Protein AF-A0A8T5SRC5-F1 (afdb_monomer_lite)

Secondary structure (DSSP, 8-state):
---GGGTT-----HHHHTTS-TT--HHHHHHHHHHHHHHHHHHHHHTT---TT--HHHHTTSGGGGGHHHHHHHHHHHHHT-EEEEEEEEEEEE-TTS-EEEEEEEESSS--EE-HHHHTSHHHHHHHHHHT--SEE-HHHHHHHHHHHHHTT---EEEEESS-------SS-HHHHHHHHHHHT--

Sequence (187 aa):
MGVGELFGCDLDIFPILERIPPDSDFVDVQNFLQHAVVETLLEKLDEGWTTILLDVDKMDGTPAAVLVPNIHELRAKEMHNISIPVLGTELIVYDIHMNEKGAEIIPGHGESVLLRELWLTALGHEILSKFNFGLRTTLKGFGRIQSEFNKSSIKYQLKRVKEEFGLIQSNVSEAMVSLILSQIELE

Structure (mmCIF, N/CA/C/O backbone):
data_AF-A0A8T5SRC5-F1
#
_entry.id   AF-A0A8T5SRC5-F1
#
loop_
_atom_site.group_PDB
_atom_site.id
_atom_site.type_symbol
_atom_site.label_atom_id
_atom_site.label_alt_id
_atom_site.label_comp_id
_atom_site.label_asym_id
_atom_site.label_entity_id
_atom_site.label_seq_id
_atom_site.pdbx_PDB_ins_code
_atom_site.Cartn_x
_atom_site.Cartn_y
_atom_site.Cartn_z
_atom_site.occupancy
_atom_site.B_iso_or_equiv
_atom_site.auth_seq_id
_atom_site.auth_comp_id
_atom_site.auth_asym_id
_atom_site.auth_atom_id
_atom_site.pdbx_PDB_model_num
ATOM 1 N N . MET A 1 1 ? 5.486 9.796 -21.233 1.00 49.50 1 MET A N 1
ATOM 2 C CA . MET A 1 1 ? 6.559 8.782 -21.225 1.00 49.50 1 MET A CA 1
ATOM 3 C C . MET A 1 1 ? 5.882 7.423 -21.199 1.00 49.50 1 MET A C 1
ATOM 5 O O . MET A 1 1 ? 4.950 7.272 -20.421 1.00 49.50 1 MET A O 1
ATOM 9 N N . GLY A 1 2 ? 6.241 6.499 -22.091 1.00 53.81 2 GLY A N 1
ATOM 10 C CA . GLY A 1 2 ? 5.590 5.186 -22.239 1.00 53.81 2 GLY A CA 1
ATOM 11 C C . GLY A 1 2 ? 6.010 4.171 -21.174 1.00 53.81 2 GLY A C 1
ATOM 12 O O . GLY A 1 2 ? 6.410 3.074 -21.529 1.00 53.81 2 GLY A O 1
ATOM 13 N N . VAL A 1 3 ? 5.979 4.587 -19.905 1.00 64.31 3 VAL A N 1
ATOM 14 C CA . VAL A 1 3 ? 6.350 3.788 -18.723 1.00 64.31 3 VAL A CA 1
ATOM 15 C C . VAL A 1 3 ? 5.298 3.998 -17.620 1.00 64.31 3 VAL A C 1
ATOM 17 O O . VAL A 1 3 ? 5.602 4.215 -16.449 1.00 64.31 3 VAL A O 1
ATOM 20 N N . GLY A 1 4 ? 4.026 4.081 -18.022 1.00 65.44 4 GLY A N 1
ATOM 21 C CA . GLY A 1 4 ? 2.913 4.376 -17.111 1.00 65.44 4 GLY A CA 1
ATOM 22 C C . GLY A 1 4 ? 2.659 3.259 -16.097 1.00 65.44 4 GLY A C 1
ATOM 23 O O . GLY A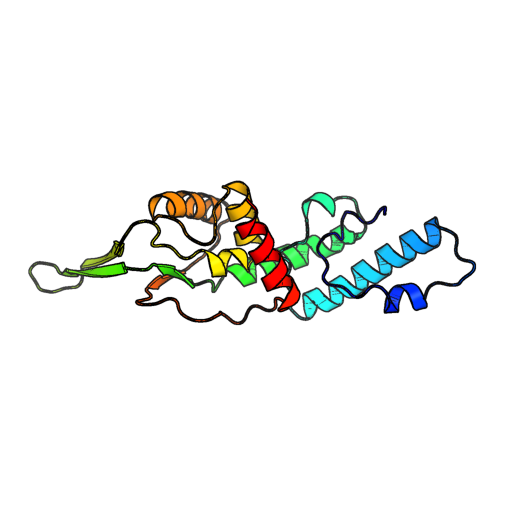 1 4 ? 2.081 3.505 -15.043 1.00 65.44 4 GLY A O 1
ATOM 24 N N . GLU A 1 5 ? 3.125 2.055 -16.408 1.00 67.06 5 GLU A N 1
ATOM 25 C CA . GLU A 1 5 ? 3.096 0.855 -15.581 1.00 67.06 5 GLU A CA 1
ATOM 26 C C . GLU A 1 5 ? 4.040 0.919 -14.369 1.00 67.06 5 GLU A C 1
ATOM 28 O O . GLU A 1 5 ? 3.827 0.200 -13.400 1.00 67.06 5 GLU A O 1
ATOM 33 N N . LEU A 1 6 ? 5.038 1.814 -14.382 1.00 69.62 6 LEU A N 1
ATOM 34 C CA . LEU A 1 6 ? 5.974 2.043 -13.264 1.00 69.62 6 LEU A CA 1
ATOM 35 C C . LEU A 1 6 ? 5.659 3.347 -12.512 1.00 69.62 6 LEU A C 1
ATOM 37 O O . LEU A 1 6 ? 6.504 3.918 -11.820 1.00 69.62 6 LEU A O 1
ATOM 41 N N . PHE A 1 7 ? 4.436 3.860 -12.673 1.00 71.44 7 PHE A N 1
ATOM 42 C CA . PHE A 1 7 ? 3.960 4.989 -11.888 1.00 71.44 7 PHE A CA 1
ATOM 43 C C . PHE A 1 7 ? 3.960 4.629 -10.395 1.00 71.44 7 PHE A C 1
ATOM 45 O O . PHE A 1 7 ? 3.540 3.538 -10.020 1.00 71.44 7 PHE A O 1
ATOM 52 N N . GLY A 1 8 ? 4.426 5.553 -9.549 1.00 69.75 8 GLY A N 1
ATOM 53 C CA . GLY A 1 8 ? 4.466 5.350 -8.099 1.00 69.75 8 GLY A CA 1
ATOM 54 C C . GLY A 1 8 ? 5.755 4.727 -7.555 1.00 69.75 8 GLY A C 1
ATOM 55 O O . GLY A 1 8 ? 5.866 4.541 -6.345 1.00 69.75 8 GLY A O 1
ATOM 56 N N . CYS A 1 9 ? 6.740 4.432 -8.406 1.00 74.19 9 CYS A N 1
ATOM 57 C CA . CYS A 1 9 ? 8.063 4.005 -7.959 1.00 74.19 9 CYS A CA 1
ATOM 58 C C . CYS A 1 9 ? 8.866 5.184 -7.382 1.00 74.19 9 CYS A C 1
ATOM 60 O O . CYS A 1 9 ? 9.172 6.132 -8.104 1.00 74.19 9 CYS A O 1
ATOM 62 N N . ASP A 1 10 ? 9.271 5.094 -6.111 1.00 73.12 10 ASP A N 1
ATOM 63 C CA . ASP A 1 10 ? 10.228 6.020 -5.473 1.00 73.12 10 ASP A CA 1
ATOM 64 C C . ASP A 1 10 ? 11.672 5.646 -5.847 1.00 73.12 10 ASP A C 1
ATOM 66 O O . ASP A 1 10 ? 12.503 5.308 -5.004 1.00 73.12 10 ASP A O 1
ATOM 70 N N . LEU A 1 11 ? 11.940 5.590 -7.153 1.00 78.12 11 LEU A N 1
ATOM 71 C CA . LEU A 1 11 ? 13.241 5.221 -7.691 1.00 78.12 11 LEU A CA 1
ATOM 72 C C . LEU A 1 11 ? 13.951 6.454 -8.243 1.00 78.12 11 LEU A C 1
ATOM 74 O O . LEU A 1 11 ? 13.408 7.160 -9.095 1.00 78.12 11 LEU A O 1
ATOM 78 N N . ASP A 1 12 ? 15.198 6.668 -7.827 1.00 80.25 12 ASP A N 1
ATOM 79 C CA . ASP A 1 12 ? 16.068 7.603 -8.529 1.00 80.25 12 ASP A CA 1
ATOM 80 C C . ASP A 1 12 ? 16.481 6.996 -9.877 1.00 80.25 12 ASP A C 1
ATOM 82 O O . ASP A 1 12 ? 17.236 6.024 -9.943 1.00 80.25 12 ASP A O 1
ATOM 86 N N . ILE A 1 13 ? 15.949 7.556 -10.964 1.00 82.25 13 ILE A N 1
ATOM 87 C CA . ILE A 1 13 ? 16.229 7.105 -12.331 1.00 82.25 13 ILE A CA 1
ATOM 88 C C . ILE A 1 13 ? 17.527 7.692 -12.892 1.00 82.25 13 ILE A C 1
ATOM 90 O O . ILE A 1 13 ? 18.005 7.208 -13.918 1.00 82.25 13 ILE A O 1
ATOM 94 N N . PHE A 1 14 ? 18.119 8.716 -12.262 1.00 83.62 14 PHE A N 1
ATOM 95 C CA . PHE A 1 14 ? 19.335 9.352 -12.781 1.00 83.62 14 PHE A CA 1
ATOM 96 C C . PHE A 1 14 ? 20.501 8.364 -12.955 1.00 83.62 14 PHE A C 1
ATOM 98 O O . PHE A 1 14 ? 21.068 8.332 -14.049 1.00 83.62 14 PHE A O 1
ATOM 105 N N . PRO A 1 15 ? 20.806 7.477 -11.986 1.00 85.88 15 PRO A N 1
ATOM 106 C CA . PRO A 1 15 ? 21.852 6.466 -12.150 1.00 85.88 15 PRO A CA 1
ATOM 107 C C . PRO A 1 15 ? 21.601 5.488 -13.305 1.00 85.88 15 PRO A C 1
ATOM 109 O O . PRO A 1 15 ? 22.545 4.903 -13.835 1.00 85.88 15 PRO A O 1
ATOM 112 N N . ILE A 1 16 ? 20.335 5.279 -13.685 1.00 85.06 16 ILE A N 1
ATOM 113 C CA . ILE A 1 16 ? 19.958 4.440 -14.827 1.00 85.06 16 ILE A CA 1
ATOM 114 C C . ILE A 1 16 ? 20.181 5.214 -16.127 1.00 85.06 16 ILE A C 1
ATOM 116 O O . ILE A 1 16 ? 20.770 4.679 -17.064 1.00 85.06 16 ILE A O 1
ATOM 120 N N . LEU A 1 17 ? 19.768 6.484 -16.170 1.00 83.69 17 LEU A N 1
ATOM 121 C CA . LEU A 1 17 ? 19.938 7.358 -17.332 1.00 83.69 17 LEU A CA 1
ATOM 122 C C . LEU A 1 17 ? 21.415 7.574 -17.693 1.00 83.69 17 LEU A C 1
ATOM 124 O O . LEU A 1 17 ? 21.749 7.607 -18.873 1.00 83.69 17 LEU A O 1
ATOM 128 N N . GLU A 1 18 ? 22.308 7.661 -16.705 1.00 87.81 18 GLU A N 1
ATOM 129 C CA . GLU A 1 18 ? 23.756 7.817 -16.931 1.00 87.81 18 GLU A CA 1
ATOM 130 C C . GLU A 1 18 ? 24.410 6.619 -17.639 1.00 87.81 18 GLU A C 1
ATOM 132 O O . GLU A 1 18 ? 25.495 6.750 -18.205 1.00 87.81 18 GLU A O 1
ATOM 137 N N . ARG A 1 19 ? 23.763 5.448 -17.628 1.00 86.19 19 ARG A N 1
ATOM 138 C CA . ARG A 1 19 ? 24.268 4.224 -18.273 1.00 86.19 19 ARG A CA 1
ATOM 139 C C . ARG A 1 19 ? 23.857 4.109 -19.740 1.00 86.19 19 ARG A C 1
ATOM 141 O O . ARG A 1 19 ? 24.313 3.190 -20.419 1.00 86.19 19 ARG A O 1
ATOM 148 N N . ILE A 1 20 ? 23.002 5.010 -20.222 1.00 87.44 20 ILE A N 1
ATOM 149 C CA . ILE A 1 20 ? 22.466 4.975 -21.581 1.00 87.44 20 ILE A CA 1
ATOM 150 C C . ILE A 1 20 ? 23.503 5.550 -22.558 1.00 87.44 20 ILE A C 1
ATOM 152 O O . ILE A 1 20 ? 23.953 6.684 -22.367 1.00 87.44 20 ILE A O 1
ATOM 156 N N . PRO A 1 21 ? 23.884 4.813 -23.620 1.00 87.38 21 PRO A N 1
ATOM 157 C CA . PRO A 1 21 ? 24.775 5.335 -24.651 1.00 87.38 21 PRO A CA 1
ATOM 158 C C . PRO A 1 21 ? 24.202 6.608 -25.299 1.00 87.38 21 PRO A C 1
ATOM 160 O O . PRO A 1 21 ? 23.013 6.634 -25.631 1.00 87.38 21 PRO A O 1
ATOM 163 N N . PRO A 1 22 ? 25.011 7.662 -25.514 1.00 84.25 22 PRO A N 1
ATOM 164 C CA . PRO A 1 22 ? 24.536 8.957 -26.014 1.00 84.25 22 PRO A CA 1
ATOM 165 C C . PRO A 1 22 ? 24.011 8.911 -27.460 1.00 84.25 22 PRO A C 1
ATOM 167 O O . PRO A 1 22 ? 23.377 9.860 -27.914 1.00 84.25 22 PRO A O 1
ATOM 170 N N . ASP A 1 23 ? 24.295 7.831 -28.183 1.00 90.06 23 ASP A N 1
ATOM 171 C CA . ASP A 1 23 ? 23.871 7.534 -29.548 1.00 90.06 23 ASP A CA 1
ATOM 172 C C . ASP A 1 23 ? 22.630 6.625 -29.630 1.00 90.06 23 ASP A C 1
ATOM 174 O O . ASP A 1 23 ? 22.199 6.291 -30.733 1.00 90.06 23 ASP A O 1
ATOM 178 N N . SER A 1 24 ? 22.037 6.258 -28.487 1.00 89.19 24 SER A N 1
ATOM 179 C CA . SER A 1 24 ? 20.827 5.427 -28.432 1.00 89.19 24 SER A CA 1
ATOM 180 C C . SER A 1 24 ? 19.622 6.147 -29.033 1.00 89.19 24 SER A C 1
ATOM 182 O O . SER A 1 24 ? 19.408 7.340 -28.790 1.00 89.19 24 SER A O 1
ATOM 184 N N . ASP A 1 25 ? 18.791 5.418 -29.777 1.00 90.88 25 ASP A N 1
ATOM 185 C CA . ASP A 1 25 ? 17.517 5.954 -30.241 1.00 90.88 25 ASP A CA 1
ATOM 186 C C . ASP A 1 25 ? 16.454 5.940 -29.123 1.00 90.88 25 ASP A C 1
ATOM 188 O O . ASP A 1 25 ? 16.638 5.373 -28.046 1.00 90.88 25 ASP A O 1
ATOM 192 N N . PHE A 1 26 ? 15.317 6.601 -29.353 1.00 86.06 26 PHE A N 1
ATOM 193 C CA . PHE A 1 26 ? 14.261 6.697 -28.341 1.00 86.06 26 PHE A CA 1
ATOM 194 C C . PHE A 1 26 ? 13.710 5.328 -27.904 1.00 86.06 26 PHE A C 1
ATOM 196 O O . PHE A 1 26 ? 13.341 5.162 -26.741 1.00 86.06 26 PHE A O 1
ATOM 203 N N . VAL A 1 27 ? 13.637 4.363 -28.823 1.00 85.88 27 VAL A N 1
ATOM 204 C CA . VAL A 1 27 ? 13.087 3.029 -28.556 1.00 85.88 27 VAL A CA 1
ATOM 205 C C . VAL A 1 27 ? 14.069 2.228 -27.707 1.00 85.88 27 VAL A C 1
ATOM 207 O O . VAL A 1 27 ? 13.659 1.600 -26.733 1.00 85.88 27 VAL A O 1
ATOM 210 N N . ASP A 1 28 ? 15.361 2.320 -28.009 1.00 85.12 28 ASP A N 1
ATOM 211 C CA . ASP A 1 28 ? 16.440 1.718 -27.233 1.00 85.12 28 ASP A CA 1
ATOM 212 C C . ASP A 1 28 ? 16.483 2.285 -25.812 1.00 85.12 28 ASP A C 1
ATOM 214 O O . ASP A 1 28 ? 16.529 1.526 -24.843 1.00 85.12 28 ASP A O 1
ATOM 218 N N . VAL A 1 29 ? 16.375 3.612 -25.670 1.00 85.88 29 VAL A N 1
ATOM 219 C CA . VAL A 1 29 ? 16.289 4.284 -24.365 1.00 85.88 29 VAL A CA 1
ATOM 220 C C . VAL A 1 29 ? 15.068 3.813 -23.577 1.00 85.88 29 VAL A C 1
ATOM 222 O O . VAL A 1 29 ? 15.182 3.522 -22.386 1.00 85.88 29 VAL A O 1
ATOM 225 N N . GLN A 1 30 ? 13.901 3.722 -24.219 1.00 84.06 30 GLN A N 1
ATOM 226 C CA . GLN A 1 30 ? 12.672 3.287 -23.556 1.00 84.06 30 GLN A CA 1
ATOM 227 C C . GLN A 1 30 ? 12.763 1.828 -2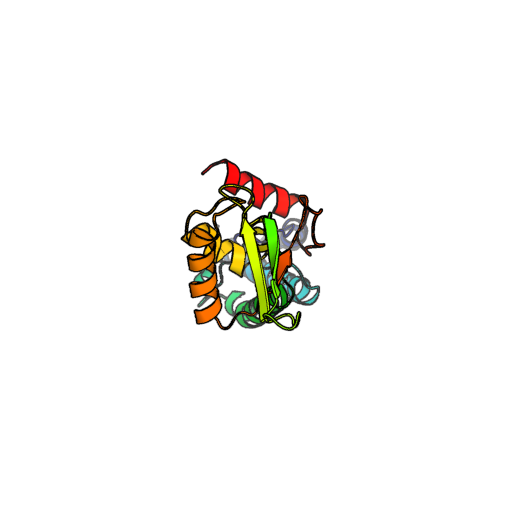3.092 1.00 84.06 30 GLN A C 1
ATOM 229 O O . GLN A 1 30 ? 12.427 1.540 -21.944 1.00 84.06 30 GLN A O 1
ATOM 234 N N . ASN A 1 31 ? 13.250 0.929 -23.950 1.00 84.19 31 ASN A N 1
ATOM 235 C CA . ASN A 1 31 ? 13.434 -0.482 -23.612 1.00 84.19 31 ASN A CA 1
ATOM 236 C C . ASN A 1 31 ? 14.463 -0.647 -22.488 1.00 84.19 31 ASN A C 1
ATOM 238 O O . ASN A 1 31 ? 14.217 -1.378 -21.529 1.00 84.19 31 ASN A O 1
ATOM 242 N N . PHE A 1 32 ? 15.593 0.062 -22.569 1.00 86.75 32 PHE A N 1
ATOM 243 C CA . PHE A 1 32 ? 16.619 0.037 -21.529 1.00 86.75 32 PHE A CA 1
ATOM 244 C C . PHE A 1 32 ? 16.064 0.515 -20.187 1.00 86.75 32 PHE A C 1
ATOM 246 O O . PHE A 1 32 ? 16.259 -0.153 -19.175 1.00 86.75 32 PHE A O 1
ATOM 253 N N . LEU A 1 33 ? 15.327 1.632 -20.177 1.00 85.81 33 LEU A N 1
ATOM 254 C CA . LEU A 1 33 ? 14.687 2.148 -18.969 1.00 85.81 33 LEU A CA 1
ATOM 255 C C . LEU A 1 33 ? 13.680 1.156 -18.392 1.00 85.81 33 LEU A C 1
ATOM 257 O O . LEU A 1 33 ? 13.718 0.898 -17.195 1.00 85.81 33 LEU A O 1
ATOM 261 N N . GLN A 1 34 ? 12.810 0.571 -19.218 1.00 85.12 34 GLN A N 1
ATOM 262 C CA . GLN A 1 34 ? 11.846 -0.425 -18.748 1.00 85.12 34 GLN A CA 1
ATOM 263 C C . GLN A 1 34 ? 12.548 -1.627 -18.113 1.00 85.12 34 GLN A C 1
ATOM 265 O O . GLN A 1 34 ? 12.205 -2.008 -16.997 1.00 85.12 34 GLN A O 1
ATOM 270 N N . HIS A 1 35 ? 13.559 -2.192 -18.774 1.00 87.00 35 HIS A N 1
ATOM 271 C CA . HIS A 1 35 ? 14.297 -3.332 -18.236 1.00 87.00 35 HIS A CA 1
ATOM 272 C C . HIS A 1 35 ? 15.052 -2.985 -16.952 1.00 87.00 35 HIS A C 1
ATOM 274 O O . HIS A 1 35 ? 14.902 -3.691 -15.958 1.00 87.00 35 HIS A O 1
ATOM 280 N N . ALA A 1 36 ? 15.801 -1.882 -16.945 1.00 87.00 36 ALA A N 1
ATOM 281 C CA . ALA A 1 36 ? 16.595 -1.476 -15.793 1.00 87.00 36 ALA A CA 1
ATOM 282 C C . ALA A 1 36 ? 15.722 -1.122 -14.583 1.00 87.00 36 ALA A C 1
ATOM 284 O O . ALA A 1 36 ? 16.065 -1.471 -13.454 1.00 87.00 36 ALA A O 1
ATOM 285 N N . VAL A 1 37 ? 14.579 -0.460 -14.791 1.00 87.06 37 VAL A N 1
ATOM 286 C CA . VAL A 1 37 ? 13.661 -0.140 -13.691 1.00 87.06 37 VAL A CA 1
ATOM 287 C C . VAL A 1 37 ? 12.981 -1.407 -13.173 1.00 87.06 37 VAL A C 1
ATOM 289 O O . VAL A 1 37 ? 12.911 -1.574 -11.961 1.00 87.06 37 VAL A O 1
ATOM 292 N N . VAL A 1 38 ? 12.535 -2.325 -14.038 1.00 88.44 38 VAL A N 1
ATOM 293 C CA . VAL A 1 38 ? 11.950 -3.607 -13.594 1.00 88.44 38 VAL A CA 1
ATOM 294 C C . VAL A 1 38 ? 12.966 -4.435 -12.805 1.00 88.44 38 VAL A C 1
ATOM 296 O O . VAL A 1 38 ? 12.623 -4.966 -11.752 1.00 88.44 38 VAL A O 1
ATOM 299 N N . GLU A 1 39 ? 14.213 -4.511 -13.268 1.00 87.81 39 GLU A N 1
ATOM 300 C CA . GLU A 1 39 ? 15.296 -5.209 -12.566 1.00 87.81 39 GLU A CA 1
ATOM 301 C C . GLU A 1 39 ? 15.576 -4.573 -11.200 1.00 87.81 39 GLU A C 1
ATOM 303 O O . GLU A 1 39 ? 15.578 -5.261 -10.183 1.00 87.81 39 GLU A O 1
ATOM 308 N N . THR A 1 40 ? 15.698 -3.244 -11.151 1.00 87.12 40 THR A N 1
ATOM 309 C CA . THR A 1 40 ? 15.930 -2.540 -9.884 1.00 87.12 40 THR A CA 1
ATOM 310 C C . THR A 1 40 ? 14.745 -2.715 -8.928 1.00 87.12 40 THR A C 1
ATOM 312 O O . THR A 1 40 ? 14.934 -2.892 -7.727 1.00 87.12 40 THR A O 1
ATOM 315 N N . LEU A 1 41 ? 13.509 -2.703 -9.436 1.00 85.94 41 LEU A N 1
ATOM 316 C CA . LEU A 1 41 ? 12.320 -2.945 -8.622 1.00 85.94 41 LEU A CA 1
ATOM 317 C C . LEU A 1 41 ? 12.276 -4.367 -8.074 1.00 85.94 41 LEU A C 1
ATOM 319 O O . LEU A 1 41 ? 11.903 -4.521 -6.919 1.00 85.94 41 LEU A O 1
ATOM 323 N N . LEU A 1 42 ? 12.672 -5.387 -8.842 1.00 87.56 42 LEU A N 1
ATOM 324 C CA . LEU A 1 42 ? 12.786 -6.753 -8.317 1.00 87.56 42 LEU A CA 1
ATOM 325 C C . LEU A 1 42 ? 13.708 -6.789 -7.096 1.00 87.56 42 LEU A C 1
ATOM 327 O O . LEU A 1 42 ? 13.293 -7.261 -6.039 1.00 87.56 42 LEU A O 1
ATOM 331 N N . GLU A 1 43 ? 14.907 -6.214 -7.215 1.00 86.62 43 GLU A N 1
ATOM 332 C CA . GLU A 1 43 ? 15.868 -6.146 -6.109 1.00 86.62 43 GLU A CA 1
ATOM 333 C C . GLU A 1 43 ? 15.291 -5.397 -4.899 1.00 86.62 43 GLU A C 1
ATOM 335 O O . GLU A 1 43 ? 15.402 -5.849 -3.760 1.00 86.62 43 GLU A O 1
ATOM 340 N N . LYS A 1 44 ? 14.618 -4.264 -5.131 1.00 84.19 44 LYS A N 1
ATOM 341 C CA . LYS A 1 44 ? 14.007 -3.472 -4.056 1.00 84.19 44 LYS A CA 1
ATOM 342 C C . LYS A 1 44 ? 12.836 -4.176 -3.377 1.00 84.19 44 LYS A C 1
ATOM 344 O O . LYS A 1 44 ? 12.692 -4.087 -2.157 1.00 84.19 44 LYS A O 1
ATOM 349 N N . LEU A 1 45 ? 12.008 -4.893 -4.128 1.00 86.06 45 LEU A N 1
ATOM 350 C CA . LEU A 1 45 ? 10.922 -5.692 -3.562 1.00 86.06 45 LEU A CA 1
ATOM 351 C C . LEU A 1 45 ? 11.473 -6.828 -2.690 1.00 86.06 45 LEU A C 1
ATOM 353 O O . LEU A 1 45 ? 10.931 -7.070 -1.611 1.00 86.06 45 LEU A O 1
ATOM 357 N N . ASP A 1 46 ? 12.585 -7.449 -3.088 1.00 84.19 46 ASP A N 1
ATOM 358 C CA . ASP A 1 46 ? 13.275 -8.457 -2.273 1.00 84.19 46 ASP A CA 1
ATOM 359 C C . ASP A 1 46 ? 13.867 -7.860 -0.979 1.00 84.19 46 ASP A C 1
ATOM 361 O O . ASP A 1 46 ? 13.876 -8.516 0.065 1.00 84.19 46 ASP A O 1
ATOM 365 N N . GLU A 1 47 ? 14.279 -6.587 -1.001 1.00 83.69 47 GLU A N 1
ATOM 366 C CA . GLU A 1 47 ? 14.660 -5.811 0.194 1.00 83.69 47 GLU A CA 1
ATOM 367 C C . GLU A 1 47 ? 13.456 -5.420 1.083 1.00 83.69 47 GLU A C 1
ATOM 369 O O . GLU A 1 47 ? 13.638 -4.847 2.160 1.00 83.69 47 GLU A O 1
ATOM 374 N N . GLY A 1 48 ? 12.223 -5.729 0.669 1.00 75.12 48 GLY A N 1
ATOM 375 C CA . GLY A 1 48 ? 11.001 -5.432 1.417 1.00 75.12 48 GLY A CA 1
ATOM 376 C C . GLY A 1 48 ? 10.474 -4.010 1.221 1.00 75.12 48 GLY A C 1
ATOM 377 O O . GLY A 1 48 ? 9.829 -3.473 2.129 1.00 75.12 48 GLY A O 1
ATOM 378 N N . TRP A 1 49 ? 10.753 -3.388 0.072 1.00 80.75 49 TRP A N 1
ATOM 379 C CA . TRP A 1 49 ? 10.190 -2.086 -0.282 1.00 80.75 49 TRP A CA 1
ATOM 380 C C . TRP A 1 49 ? 8.663 -2.101 -0.363 1.00 80.75 49 TRP A C 1
ATOM 382 O O . TRP A 1 49 ? 8.024 -3.122 -0.618 1.00 80.75 49 TRP A O 1
ATOM 392 N N . THR A 1 50 ? 8.084 -0.920 -0.154 1.00 80.75 50 THR A N 1
ATOM 393 C CA . THR A 1 50 ? 6.639 -0.713 -0.229 1.00 80.75 50 THR A CA 1
ATOM 394 C C . THR A 1 50 ? 6.093 -0.883 -1.645 1.00 80.75 50 THR A C 1
ATOM 396 O O . THR A 1 50 ? 6.733 -0.524 -2.633 1.00 80.75 50 THR A O 1
ATOM 399 N N . THR A 1 51 ? 4.863 -1.390 -1.734 1.00 85.19 51 THR A N 1
ATOM 400 C CA . THR A 1 51 ? 4.145 -1.603 -2.999 1.00 85.19 51 THR A CA 1
ATOM 401 C C . THR A 1 51 ? 2.924 -0.693 -3.166 1.00 85.19 51 THR A C 1
ATOM 403 O O . THR A 1 51 ? 2.109 -0.931 -4.060 1.00 85.19 51 THR A O 1
ATOM 406 N N . ILE A 1 52 ? 2.768 0.329 -2.310 1.00 83.06 52 ILE A N 1
ATOM 407 C CA . ILE A 1 52 ? 1.522 1.108 -2.161 1.00 83.06 52 ILE A CA 1
ATOM 408 C C . ILE A 1 52 ? 1.036 1.738 -3.464 1.00 83.06 52 ILE A C 1
ATOM 410 O O . ILE A 1 52 ? -0.139 1.615 -3.796 1.00 83.06 52 ILE A O 1
ATOM 414 N N . LEU A 1 53 ? 1.931 2.392 -4.202 1.00 82.44 53 LEU A N 1
ATOM 415 C CA . LEU A 1 53 ? 1.572 3.159 -5.398 1.00 82.44 53 LEU A CA 1
ATOM 416 C C . LEU A 1 53 ? 1.730 2.363 -6.701 1.00 82.44 53 LEU A C 1
ATOM 418 O O . LEU A 1 53 ? 1.478 2.906 -7.773 1.00 82.44 53 LEU A O 1
ATOM 422 N N . LEU A 1 54 ? 2.138 1.091 -6.615 1.00 85.50 54 LEU A N 1
ATOM 423 C CA . LEU A 1 54 ? 2.300 0.235 -7.787 1.00 85.50 54 LEU A CA 1
ATOM 424 C C . LEU A 1 54 ? 0.935 -0.227 -8.301 1.00 85.50 54 LEU A C 1
ATOM 426 O O . LEU A 1 54 ? 0.164 -0.870 -7.586 1.00 85.50 54 LEU A O 1
ATOM 430 N N . ASP A 1 55 ? 0.647 0.068 -9.560 1.00 83.25 55 ASP A N 1
ATOM 431 C CA . ASP A 1 55 ? -0.614 -0.299 -10.197 1.00 83.25 55 ASP A CA 1
ATOM 432 C C . ASP A 1 55 ? -0.469 -1.635 -10.937 1.00 83.25 55 ASP A C 1
ATOM 434 O O . ASP A 1 55 ? -0.003 -1.690 -12.075 1.00 83.25 55 ASP A O 1
ATOM 438 N N . VAL A 1 56 ? -0.850 -2.722 -10.260 1.00 85.31 56 VAL A N 1
ATOM 439 C CA . VAL A 1 56 ? -0.741 -4.097 -10.774 1.00 85.31 56 VAL A CA 1
ATOM 440 C C . VAL A 1 56 ? -1.557 -4.289 -12.056 1.00 85.31 56 VAL A C 1
ATOM 442 O O . VAL A 1 56 ? -1.107 -4.994 -12.957 1.00 85.31 56 VAL A O 1
ATOM 445 N N . ASP A 1 57 ? -2.706 -3.620 -12.181 1.00 83.56 57 ASP A N 1
ATOM 446 C CA . ASP A 1 57 ? -3.574 -3.751 -13.355 1.00 83.56 57 ASP A CA 1
ATOM 447 C C . ASP A 1 57 ? -2.916 -3.149 -14.602 1.00 83.56 57 ASP A C 1
ATOM 449 O O . ASP A 1 57 ? -3.064 -3.669 -15.708 1.00 83.56 57 ASP A O 1
ATOM 453 N N . LYS A 1 58 ? -2.133 -2.074 -14.436 1.00 84.75 58 LYS A N 1
ATOM 454 C CA . LYS A 1 58 ? -1.363 -1.469 -15.535 1.00 84.75 58 LYS A CA 1
ATOM 455 C C . LYS A 1 58 ? -0.108 -2.250 -15.906 1.00 84.75 58 LYS A C 1
ATOM 457 O O . LYS A 1 58 ? 0.439 -2.013 -16.980 1.00 84.75 58 LYS A O 1
ATOM 462 N N . MET A 1 59 ? 0.362 -3.143 -15.036 1.00 86.19 59 MET A N 1
ATOM 463 C CA . MET A 1 59 ? 1.520 -3.991 -15.317 1.00 86.19 59 MET A CA 1
ATOM 464 C C . MET A 1 59 ? 1.159 -5.193 -16.195 1.00 86.19 59 MET A C 1
ATOM 466 O O . MET A 1 59 ? 2.060 -5.772 -16.809 1.00 86.19 59 MET A O 1
ATOM 470 N N . ASP A 1 60 ? -0.122 -5.559 -16.293 1.00 84.62 60 ASP A N 1
ATOM 471 C CA . ASP A 1 60 ? -0.552 -6.687 -17.117 1.00 84.62 60 ASP A CA 1
ATOM 472 C C . ASP A 1 60 ? -0.208 -6.470 -18.601 1.00 84.62 60 ASP A C 1
ATOM 474 O O . ASP A 1 60 ? -0.365 -5.385 -19.162 1.00 84.62 60 ASP A O 1
ATOM 478 N N . GLY A 1 61 ? 0.327 -7.508 -19.242 1.00 81.12 61 GLY A N 1
ATOM 479 C CA . GLY A 1 61 ? 0.806 -7.437 -20.625 1.00 81.12 61 GLY A CA 1
ATOM 480 C C . GLY A 1 61 ? 2.080 -6.606 -20.855 1.00 81.12 61 GLY A C 1
ATOM 481 O O . GLY A 1 61 ? 2.489 -6.453 -22.007 1.00 81.12 61 GLY A O 1
ATOM 482 N N . THR A 1 62 ? 2.732 -6.096 -19.804 1.00 84.88 62 THR A N 1
ATOM 483 C CA . THR A 1 62 ? 4.007 -5.357 -19.896 1.00 84.88 62 THR A CA 1
ATOM 484 C C . THR A 1 62 ? 5.186 -6.192 -19.371 1.00 84.88 62 THR A C 1
ATOM 486 O O . THR A 1 62 ? 4.974 -7.197 -18.686 1.00 84.88 62 THR A O 1
ATOM 489 N N . PRO A 1 63 ? 6.449 -5.781 -19.610 1.00 84.38 63 PRO A N 1
ATOM 490 C CA . PRO A 1 63 ? 7.609 -6.408 -18.972 1.00 84.38 63 PRO A CA 1
ATOM 491 C C . PRO A 1 63 ? 7.549 -6.405 -17.435 1.00 84.3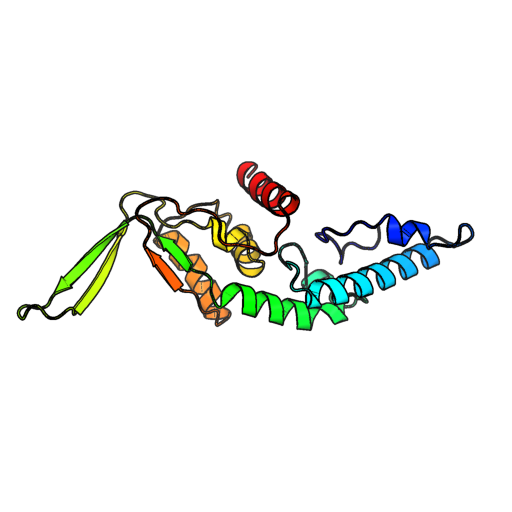8 63 PRO A C 1
ATOM 493 O O . PRO A 1 63 ? 8.131 -7.286 -16.809 1.00 84.38 63 PRO A O 1
ATOM 496 N N . ALA A 1 64 ? 6.817 -5.465 -16.824 1.00 86.12 64 ALA A N 1
ATOM 497 C CA . ALA A 1 64 ? 6.638 -5.377 -15.375 1.00 86.12 64 ALA A CA 1
ATOM 498 C C . ALA A 1 64 ? 5.698 -6.456 -14.803 1.00 86.12 64 ALA A C 1
ATOM 500 O O . ALA A 1 64 ? 5.670 -6.646 -13.589 1.00 86.12 64 ALA A O 1
ATOM 501 N N . ALA A 1 65 ? 4.982 -7.218 -15.642 1.00 87.75 65 ALA A N 1
ATOM 502 C CA . ALA A 1 65 ? 4.106 -8.309 -15.200 1.00 87.75 65 ALA A CA 1
ATOM 503 C C . ALA A 1 65 ? 4.840 -9.362 -14.343 1.00 87.75 65 ALA A C 1
ATOM 505 O O . ALA A 1 65 ? 4.233 -10.023 -13.501 1.00 87.75 65 ALA A O 1
ATOM 506 N N . VAL A 1 66 ? 6.161 -9.491 -14.510 1.00 88.81 66 VAL A N 1
ATOM 507 C CA . VAL A 1 66 ? 7.008 -10.378 -13.695 1.00 88.81 66 VAL A CA 1
ATOM 508 C C . VAL A 1 66 ? 7.056 -9.981 -12.213 1.00 88.81 66 VAL A C 1
ATOM 510 O O . VAL A 1 66 ? 7.322 -10.836 -11.374 1.00 88.81 66 VAL A O 1
ATOM 513 N N . LEU A 1 67 ? 6.772 -8.716 -11.880 1.00 87.00 67 LEU A N 1
ATOM 514 C CA . LEU A 1 67 ? 6.745 -8.197 -10.506 1.00 87.00 67 LEU A CA 1
ATOM 515 C C . LEU A 1 67 ? 5.469 -8.597 -9.756 1.00 87.00 67 LEU A C 1
ATOM 517 O O . LEU A 1 67 ? 5.463 -8.664 -8.528 1.00 87.00 67 LEU A O 1
ATOM 521 N N . VAL A 1 68 ? 4.382 -8.856 -10.488 1.00 88.44 68 VAL A N 1
ATOM 522 C CA . VAL A 1 68 ? 3.027 -9.019 -9.942 1.00 88.44 68 VAL A CA 1
ATOM 523 C C . VAL A 1 68 ? 2.936 -10.101 -8.857 1.00 88.44 68 VAL A C 1
ATOM 525 O O . VAL A 1 68 ? 2.360 -9.819 -7.802 1.00 88.44 68 VAL A O 1
ATOM 528 N N . PRO A 1 69 ? 3.528 -11.304 -9.019 1.00 87.25 69 PRO A N 1
ATOM 529 C CA . PRO A 1 69 ? 3.503 -12.317 -7.966 1.00 87.25 69 PRO A CA 1
ATOM 530 C C . PRO A 1 69 ? 4.158 -11.840 -6.661 1.00 87.25 69 PRO A C 1
ATOM 532 O O . PRO A 1 69 ? 3.568 -11.999 -5.590 1.00 87.25 69 PRO A O 1
ATOM 535 N N . ASN A 1 70 ? 5.327 -11.196 -6.751 1.00 87.25 70 ASN A N 1
ATOM 536 C CA . ASN A 1 70 ? 6.053 -10.681 -5.586 1.00 87.25 70 ASN A CA 1
ATOM 537 C C . ASN A 1 70 ? 5.279 -9.545 -4.910 1.00 87.25 70 ASN A C 1
ATOM 539 O O . ASN A 1 70 ? 5.180 -9.505 -3.684 1.00 87.25 70 ASN A O 1
ATOM 543 N N . ILE A 1 71 ? 4.670 -8.656 -5.703 1.00 87.12 71 ILE A N 1
ATOM 544 C CA . ILE A 1 71 ? 3.820 -7.577 -5.193 1.00 87.12 71 ILE A CA 1
ATOM 545 C C . ILE A 1 71 ? 2.651 -8.160 -4.393 1.00 87.12 71 ILE A C 1
ATOM 547 O O . ILE A 1 71 ? 2.418 -7.740 -3.261 1.00 87.12 71 ILE A O 1
ATOM 551 N N . HIS A 1 72 ? 1.935 -9.154 -4.925 1.00 86.00 72 HIS A N 1
ATOM 552 C CA . HIS A 1 72 ? 0.833 -9.785 -4.194 1.00 86.00 72 HIS A CA 1
ATOM 553 C C . HIS A 1 72 ? 1.286 -10.442 -2.890 1.00 86.00 72 HIS A C 1
ATOM 555 O O . HIS A 1 72 ? 0.600 -10.319 -1.872 1.00 86.00 72 HIS A O 1
ATOM 561 N N . GLU A 1 73 ? 2.439 -11.110 -2.896 1.00 84.69 73 GLU A N 1
ATOM 562 C CA . GLU A 1 73 ? 2.989 -11.726 -1.693 1.00 84.69 73 GLU A CA 1
ATOM 563 C C . GLU A 1 73 ? 3.347 -10.678 -0.628 1.00 84.69 73 GLU A C 1
ATOM 565 O O . GLU A 1 73 ? 2.977 -10.832 0.540 1.00 84.69 73 GLU A O 1
ATOM 570 N N . LEU A 1 74 ? 4.016 -9.588 -1.016 1.00 84.56 74 LEU A N 1
ATOM 571 C CA . LEU A 1 74 ? 4.375 -8.494 -0.111 1.00 84.56 74 LEU A CA 1
ATOM 572 C C . LEU A 1 74 ? 3.136 -7.811 0.465 1.00 84.56 74 LEU A C 1
ATOM 574 O O . LEU A 1 74 ? 3.040 -7.648 1.679 1.00 84.56 74 LEU A O 1
ATOM 578 N N . ARG A 1 75 ? 2.135 -7.518 -0.368 1.00 86.31 75 ARG A N 1
ATOM 579 C CA . ARG A 1 75 ? 0.852 -6.950 0.078 1.00 86.31 75 ARG A CA 1
ATOM 580 C C . ARG A 1 75 ? 0.130 -7.850 1.074 1.00 86.31 75 ARG A C 1
ATOM 582 O O . ARG A 1 75 ? -0.426 -7.372 2.062 1.00 86.31 75 ARG A O 1
ATOM 589 N N . ALA A 1 76 ? 0.151 -9.163 0.851 1.00 80.88 76 ALA A N 1
ATOM 590 C CA . ALA A 1 76 ? -0.425 -10.116 1.793 1.00 80.88 76 ALA A CA 1
ATOM 591 C C . ALA A 1 76 ? 0.328 -10.118 3.138 1.00 80.88 76 ALA A C 1
ATOM 593 O O . ALA A 1 76 ? -0.301 -10.224 4.195 1.00 80.88 76 ALA A O 1
ATOM 594 N N . LYS A 1 77 ? 1.661 -9.969 3.111 1.00 82.06 77 LYS A N 1
ATOM 595 C CA . LYS A 1 77 ? 2.501 -9.854 4.314 1.00 82.06 77 LYS A CA 1
ATOM 596 C C . LYS A 1 77 ? 2.262 -8.545 5.070 1.00 82.06 77 LYS A C 1
ATOM 598 O O . LYS A 1 77 ? 2.134 -8.603 6.292 1.00 82.06 77 LYS A O 1
ATOM 603 N N . GLU A 1 78 ? 2.146 -7.411 4.372 1.00 79.81 78 GLU A N 1
ATOM 604 C CA . GLU A 1 78 ? 1.836 -6.092 4.958 1.00 79.81 78 GLU A CA 1
ATOM 605 C C . GLU A 1 78 ? 0.583 -6.170 5.840 1.00 79.81 78 GLU A C 1
ATOM 607 O O . GLU A 1 78 ? 0.584 -5.718 6.984 1.00 79.81 78 GLU A O 1
ATOM 612 N N . MET A 1 79 ? -0.469 -6.826 5.345 1.00 77.62 79 MET A N 1
ATOM 613 C CA . MET A 1 79 ? -1.742 -6.912 6.058 1.00 77.62 79 MET A CA 1
ATOM 614 C C . MET A 1 79 ? -1.728 -7.859 7.264 1.00 77.62 79 MET A C 1
ATOM 616 O O . MET A 1 79 ? -2.512 -7.662 8.190 1.00 77.62 79 MET A O 1
ATOM 620 N N . HIS A 1 80 ? -0.852 -8.871 7.293 1.00 70.88 80 HIS A N 1
ATOM 621 C CA . HIS A 1 80 ? -0.924 -9.962 8.277 1.00 70.88 80 HIS A CA 1
ATOM 622 C C . HIS A 1 80 ? -0.802 -9.496 9.738 1.00 70.88 80 HIS A C 1
ATOM 624 O O . HIS A 1 80 ? -1.345 -10.143 10.634 1.00 70.88 80 HIS A O 1
ATOM 630 N N . ASN A 1 81 ? -0.121 -8.371 9.971 1.00 67.00 81 ASN A N 1
ATOM 631 C CA . ASN A 1 81 ? 0.165 -7.836 11.303 1.00 67.00 81 ASN A CA 1
ATOM 632 C C . ASN A 1 81 ? -0.379 -6.416 11.529 1.00 67.00 81 ASN A C 1
ATOM 634 O O . ASN A 1 81 ? -0.005 -5.772 12.509 1.00 67.00 81 ASN A O 1
ATOM 638 N N . ILE A 1 82 ? -1.258 -5.918 10.654 1.00 76.69 82 ILE A N 1
ATOM 639 C CA . ILE A 1 82 ? -1.865 -4.599 10.849 1.00 76.69 82 ILE A CA 1
ATOM 640 C C . ILE A 1 82 ? -2.798 -4.611 12.060 1.00 76.69 82 ILE A C 1
ATOM 642 O O . ILE A 1 82 ? -3.676 -5.474 12.198 1.00 76.69 82 ILE A O 1
ATOM 646 N N . SER A 1 83 ? -2.636 -3.592 12.904 1.00 77.12 83 SER A N 1
ATOM 647 C CA . SER A 1 83 ? -3.425 -3.388 14.110 1.00 77.12 83 SER A CA 1
ATOM 648 C C . SER A 1 83 ? -4.237 -2.098 14.029 1.00 77.12 83 SER A C 1
ATOM 650 O O . SER A 1 83 ? -3.790 -1.051 14.467 1.00 77.12 83 SER A O 1
ATOM 652 N N . ILE A 1 84 ? -5.464 -2.164 13.523 1.00 81.94 84 ILE A N 1
ATOM 653 C CA . ILE A 1 84 ? -6.281 -0.972 13.265 1.00 81.94 84 ILE A CA 1
ATOM 654 C C . ILE A 1 84 ? -6.715 -0.356 14.603 1.00 81.94 84 ILE A C 1
ATOM 656 O O . ILE A 1 84 ? -7.447 -1.018 15.356 1.00 81.94 84 ILE A O 1
ATOM 660 N N . PRO A 1 85 ? -6.293 0.881 14.925 1.00 81.12 85 PRO A N 1
ATOM 661 C CA . PRO A 1 85 ? -6.597 1.476 16.211 1.00 81.12 85 PRO A CA 1
ATOM 662 C C . PRO A 1 85 ? -8.050 1.958 16.293 1.00 81.12 85 PRO A C 1
ATOM 664 O O . PRO A 1 85 ? -8.537 2.661 15.404 1.00 81.12 85 PRO A O 1
ATOM 667 N N . VAL A 1 86 ? -8.725 1.649 17.403 1.00 81.31 86 VAL A N 1
ATOM 668 C CA . VAL A 1 86 ? -10.059 2.182 17.724 1.00 81.31 86 VAL A CA 1
ATOM 669 C C . VAL A 1 86 ? -10.010 2.976 19.031 1.00 81.31 86 VAL A C 1
ATOM 671 O O . VAL A 1 86 ? -9.650 2.443 20.086 1.00 81.31 86 VAL A O 1
ATOM 674 N N . LEU A 1 87 ? -10.397 4.250 18.951 1.00 80.00 87 LEU A N 1
ATOM 675 C CA . LEU A 1 87 ? -10.566 5.172 20.069 1.00 80.00 87 LEU A CA 1
ATOM 676 C C . LEU A 1 87 ? -11.892 4.888 20.783 1.00 80.00 87 LEU A C 1
ATOM 678 O O . LEU A 1 87 ? -12.981 5.124 20.248 1.00 80.00 87 LEU A O 1
ATOM 682 N N . GLY A 1 88 ? -11.813 4.408 22.022 1.00 70.50 88 GLY A N 1
ATOM 683 C CA . GLY A 1 88 ? -13.013 4.121 22.798 1.00 70.50 88 GLY A CA 1
ATOM 684 C C . GLY A 1 88 ? -12.783 3.525 24.182 1.00 70.50 88 GLY A C 1
ATOM 685 O O . GLY A 1 88 ? -11.669 3.171 24.600 1.00 70.50 88 GLY A O 1
ATOM 686 N N . THR A 1 89 ? -13.894 3.395 24.897 1.00 64.00 89 THR A N 1
ATOM 687 C CA . THR A 1 89 ? -13.958 2.727 26.193 1.00 64.00 89 THR A CA 1
ATOM 688 C C . THR A 1 89 ? -14.384 1.284 25.975 1.00 64.00 89 THR A C 1
ATOM 690 O O . THR A 1 89 ? -15.364 1.013 25.295 1.00 64.00 89 THR A O 1
ATOM 693 N N . GLU A 1 90 ? -13.645 0.346 26.547 1.00 68.19 90 GLU A N 1
ATOM 694 C CA . GLU A 1 90 ? -14.003 -1.069 26.517 1.00 68.19 90 GLU A CA 1
ATOM 695 C C . GLU A 1 90 ? -15.004 -1.359 27.622 1.00 68.19 90 GLU A C 1
ATOM 697 O O . GLU A 1 90 ? -14.754 -1.058 28.794 1.00 68.19 90 GLU A O 1
ATOM 702 N N . LEU A 1 91 ? -16.133 -1.931 27.234 1.00 63.19 91 LEU A N 1
ATOM 703 C CA . LEU A 1 91 ? -17.115 -2.475 28.142 1.00 63.19 91 LEU A CA 1
ATOM 704 C C . LEU A 1 91 ? -16.899 -3.987 28.198 1.00 63.19 91 LEU A C 1
ATOM 706 O O . LEU A 1 91 ? -17.222 -4.709 27.257 1.00 63.19 91 LEU A O 1
ATOM 710 N N . ILE A 1 92 ? -16.318 -4.460 29.298 1.00 73.06 92 ILE A N 1
ATOM 711 C CA . ILE A 1 92 ? -16.181 -5.893 29.553 1.00 73.06 92 ILE A CA 1
ATOM 712 C C . ILE A 1 92 ? -17.508 -6.376 30.131 1.00 73.06 92 ILE A C 1
ATOM 714 O O . ILE A 1 92 ? -17.946 -5.920 31.191 1.00 73.06 92 ILE A O 1
ATOM 718 N N . VAL A 1 93 ? -18.169 -7.273 29.409 1.00 74.44 93 VAL A N 1
ATOM 719 C CA . VAL A 1 93 ? -19.441 -7.861 29.810 1.00 74.44 93 VAL A CA 1
ATOM 720 C C . VAL A 1 93 ? -19.144 -9.101 30.633 1.00 74.44 93 VAL A C 1
ATOM 722 O O . VAL A 1 93 ? -18.575 -10.073 30.138 1.00 74.44 93 VAL A O 1
ATOM 725 N N . TYR A 1 94 ? -19.565 -9.074 31.890 1.00 80.06 94 TYR A N 1
ATOM 726 C CA . TYR A 1 94 ? -19.506 -10.226 32.778 1.00 80.06 94 TYR A CA 1
ATOM 727 C C . TYR A 1 94 ? -20.876 -10.900 32.854 1.00 80.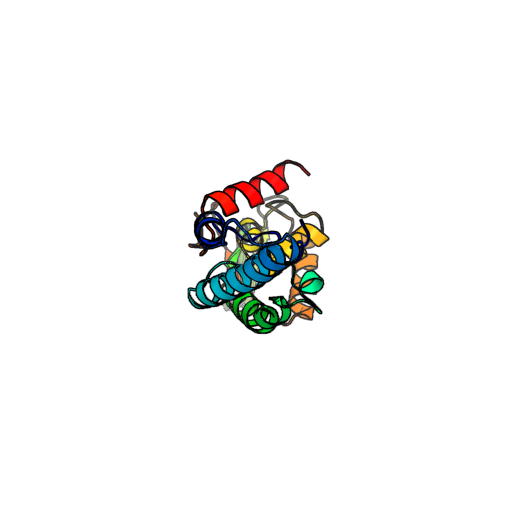06 94 TYR A C 1
ATOM 729 O O . TYR A 1 94 ? -21.912 -10.234 32.787 1.00 80.06 94 TYR A O 1
ATOM 737 N N . ASP A 1 95 ? -20.898 -12.222 33.004 1.00 82.00 95 ASP A N 1
ATOM 738 C CA . ASP A 1 95 ? -22.118 -12.914 33.404 1.00 82.00 95 ASP A CA 1
ATOM 739 C C . ASP A 1 95 ? -22.446 -12.681 34.888 1.00 82.00 95 ASP A C 1
ATOM 741 O O . ASP A 1 95 ? -21.687 -12.079 35.650 1.00 82.00 95 ASP A O 1
ATOM 745 N N . ILE A 1 96 ? -23.600 -13.194 35.315 1.00 80.56 96 ILE A N 1
ATOM 746 C CA . ILE A 1 96 ? -24.060 -13.123 36.710 1.00 80.56 96 ILE A CA 1
ATOM 747 C C . ILE A 1 96 ? -23.127 -13.838 37.708 1.00 80.56 96 ILE A C 1
ATOM 749 O O . ILE A 1 96 ? -23.291 -13.677 38.915 1.00 80.56 96 ILE A O 1
ATOM 753 N N . HIS A 1 97 ? -22.164 -14.624 37.223 1.00 84.81 97 HIS A N 1
ATOM 754 C CA . HIS A 1 97 ? -21.149 -15.328 38.005 1.00 84.81 97 HIS A CA 1
ATOM 755 C C . HIS A 1 97 ? -19.767 -14.659 37.911 1.00 84.81 97 HIS A C 1
ATOM 757 O O . HIS A 1 97 ? -18.788 -15.232 38.379 1.00 84.81 97 HIS A O 1
ATOM 763 N N . MET A 1 98 ? -19.686 -13.450 37.344 1.00 76.69 98 MET A N 1
ATOM 764 C CA . MET A 1 98 ? -18.442 -12.719 37.086 1.00 76.69 98 MET A CA 1
ATOM 765 C C . MET A 1 98 ? -17.456 -13.421 36.140 1.00 76.69 98 MET A C 1
ATOM 767 O O . MET A 1 98 ? -16.260 -13.141 36.179 1.00 76.69 98 MET A O 1
ATOM 771 N N . ASN A 1 99 ? -17.936 -14.277 35.236 1.00 81.75 99 ASN A N 1
ATOM 772 C CA . ASN A 1 99 ? -17.123 -14.750 34.117 1.00 81.75 99 ASN A CA 1
ATOM 773 C C . ASN A 1 99 ? -17.213 -13.763 32.952 1.00 81.75 99 ASN A C 1
ATOM 775 O O . ASN A 1 99 ? -18.304 -13.311 32.598 1.00 81.75 99 ASN A O 1
ATOM 779 N N . GLU A 1 100 ? -16.081 -13.463 32.324 1.00 81.31 100 GLU A N 1
ATOM 780 C CA . GLU A 1 100 ? -16.029 -12.626 31.127 1.00 81.31 100 GLU A CA 1
ATOM 781 C C . GLU A 1 100 ? -16.767 -13.311 29.960 1.00 81.31 100 GLU A C 1
ATOM 783 O O . GLU A 1 100 ? -16.396 -14.395 29.510 1.00 81.31 100 GLU A O 1
ATOM 788 N N . LYS A 1 101 ? -17.856 -12.691 29.490 1.00 82.19 101 LYS A N 1
ATOM 789 C CA . LYS A 1 101 ? -18.669 -13.143 28.346 1.00 82.19 101 LYS A CA 1
ATOM 790 C C . LYS A 1 101 ? -18.197 -12.541 27.028 1.00 82.19 101 LYS A C 1
ATOM 792 O O . LYS A 1 101 ? -18.463 -13.117 25.975 1.00 82.19 101 LYS A O 1
ATOM 797 N N . GLY A 1 102 ? -17.534 -11.392 27.089 1.00 72.31 102 GLY A N 1
ATOM 798 C CA . GLY A 1 102 ? -16.975 -10.703 25.937 1.00 72.31 102 GLY A CA 1
ATOM 799 C C . GLY A 1 102 ? -16.634 -9.252 26.252 1.00 72.31 102 GLY A C 1
ATOM 800 O O . GLY A 1 102 ? -17.041 -8.713 27.281 1.00 72.31 102 GLY A O 1
ATOM 801 N N . ALA A 1 103 ? -15.914 -8.620 25.335 1.00 68.31 103 ALA A N 1
ATOM 802 C CA . ALA A 1 103 ? -15.578 -7.208 25.386 1.00 68.31 103 ALA A CA 1
ATOM 803 C C . ALA A 1 103 ? -16.208 -6.494 24.185 1.00 68.31 103 ALA A C 1
ATOM 805 O O . ALA A 1 103 ? -16.085 -6.949 23.047 1.00 68.31 103 ALA A O 1
ATOM 806 N N . GLU A 1 104 ? -16.884 -5.375 24.438 1.00 69.81 104 GLU A N 1
ATOM 807 C CA . GLU A 1 104 ? -17.428 -4.501 23.401 1.00 69.81 104 GLU A CA 1
ATOM 808 C C . GLU A 1 104 ? -16.740 -3.135 23.471 1.00 69.81 104 GLU A C 1
ATOM 810 O O . GLU A 1 104 ? -16.567 -2.560 24.547 1.00 69.81 104 GLU A O 1
ATOM 815 N N . ILE A 1 105 ? -16.315 -2.598 22.326 1.00 68.12 105 ILE A N 1
ATOM 816 C CA . ILE A 1 105 ? -15.699 -1.269 22.266 1.00 68.12 105 ILE A CA 1
ATOM 817 C C . ILE A 1 105 ? -16.808 -0.241 22.071 1.00 68.12 105 ILE A C 1
ATOM 819 O O . ILE A 1 105 ? -17.428 -0.176 21.010 1.00 68.12 105 ILE A O 1
ATOM 823 N N . ILE A 1 106 ? -17.017 0.600 23.079 1.00 68.44 106 ILE A N 1
ATOM 824 C CA . ILE A 1 106 ? -17.908 1.751 22.993 1.00 68.44 106 ILE A CA 1
ATOM 825 C C . ILE A 1 106 ? -17.097 2.932 22.446 1.00 68.44 106 ILE A C 1
ATOM 827 O O . ILE A 1 106 ? -16.171 3.405 23.118 1.00 68.44 106 ILE A O 1
ATOM 831 N N . PRO A 1 107 ? -17.409 3.425 21.235 1.00 67.31 107 PRO A N 1
ATOM 832 C CA . PRO A 1 107 ? -16.701 4.558 20.657 1.00 67.31 107 PRO A CA 1
ATOM 833 C C . PRO A 1 107 ? -16.941 5.811 21.504 1.00 67.31 107 PRO A C 1
ATOM 835 O O . PRO A 1 107 ? -18.078 6.116 21.862 1.00 67.31 107 PRO A O 1
ATOM 838 N N . GLY A 1 108 ? -15.868 6.540 21.826 1.00 58.72 108 GLY A N 1
ATOM 839 C CA . GLY A 1 108 ? -15.951 7.733 22.678 1.00 58.72 108 GLY A CA 1
ATOM 840 C C . GLY A 1 108 ? -16.766 8.858 22.034 1.00 58.72 108 GLY A C 1
ATOM 841 O O . GLY A 1 108 ? -17.630 9.431 22.686 1.00 58.72 108 GLY A O 1
ATOM 842 N N . HIS A 1 109 ? -16.535 9.120 20.740 1.00 59.12 109 HIS A N 1
ATOM 843 C CA . HIS A 1 109 ? -17.287 10.0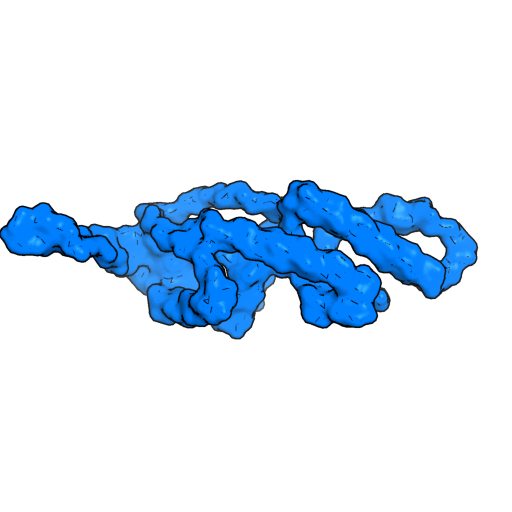45 19.884 1.00 59.12 109 HIS A CA 1
ATOM 844 C C . HIS A 1 109 ? -17.085 9.680 18.397 1.00 59.12 109 HIS A C 1
ATOM 846 O O . HIS A 1 109 ? -16.057 9.105 18.051 1.00 59.12 109 HIS A O 1
ATOM 852 N N . GLY A 1 110 ? -18.052 10.039 17.537 1.00 69.69 110 GLY A N 1
ATOM 853 C CA . GLY A 1 110 ? -17.970 10.055 16.062 1.00 69.69 110 GLY A CA 1
ATOM 854 C C . GLY A 1 110 ? -16.977 9.090 15.386 1.00 69.69 110 GLY A C 1
ATOM 855 O O . GLY A 1 110 ? -17.118 7.865 15.460 1.00 69.69 110 GLY A O 1
ATOM 856 N N . GLU A 1 111 ? -16.013 9.666 14.663 1.00 73.94 111 GLU A N 1
ATOM 857 C CA . GLU A 1 111 ? -14.957 8.974 13.912 1.00 73.94 111 GLU A CA 1
ATOM 858 C C . GLU A 1 111 ? -13.889 8.392 14.846 1.00 73.94 111 GLU A C 1
ATOM 860 O O . GLU A 1 111 ? -12.854 8.990 15.133 1.00 73.94 111 GLU A O 1
ATOM 865 N N . SER A 1 112 ? -14.190 7.206 15.357 1.00 81.75 112 SER A N 1
ATOM 866 C CA . SER A 1 112 ? -13.419 6.502 16.382 1.00 81.75 112 SER A CA 1
ATOM 867 C C . SER A 1 112 ? -12.370 5.549 15.814 1.00 81.75 112 SER A C 1
ATOM 869 O O . SER A 1 112 ? -11.532 5.067 16.567 1.00 81.75 112 SER A O 1
ATOM 871 N N . VAL A 1 113 ? -12.396 5.250 14.514 1.00 83.81 113 VAL A N 1
ATOM 872 C CA . VAL A 1 113 ? -11.460 4.312 13.882 1.00 83.81 113 VAL A CA 1
ATOM 873 C C . VAL A 1 113 ? -10.378 5.094 13.155 1.00 83.81 113 VAL A C 1
ATOM 875 O O . VAL A 1 113 ? -10.686 5.901 12.277 1.00 83.81 113 VAL A O 1
ATOM 878 N N . LEU A 1 114 ? -9.119 4.836 13.505 1.00 84.31 114 LEU A N 1
ATOM 879 C CA . LEU A 1 114 ? -7.961 5.455 12.870 1.00 84.31 114 LEU A CA 1
ATOM 880 C C . LEU A 1 114 ? -7.526 4.607 11.673 1.00 84.31 114 LEU A C 1
ATOM 882 O O . LEU A 1 114 ? -7.233 3.423 11.808 1.00 84.31 114 LEU A O 1
ATOM 886 N N . LEU A 1 115 ? -7.485 5.217 10.493 1.00 85.94 115 LEU A N 1
ATOM 887 C CA . LEU A 1 115 ? -7.182 4.539 9.229 1.00 85.94 115 LEU A CA 1
ATOM 888 C C . LEU A 1 115 ? -5.774 4.838 8.714 1.00 85.94 115 LEU A C 1
ATOM 890 O O . LEU A 1 115 ? -5.371 4.305 7.686 1.00 85.94 115 LEU A O 1
ATOM 894 N N . ARG A 1 116 ? -5.004 5.664 9.429 1.00 84.31 116 ARG A N 1
ATOM 895 C CA . ARG A 1 116 ? -3.652 6.073 9.027 1.00 84.31 116 ARG A CA 1
ATOM 896 C C . ARG A 1 116 ? -2.737 4.888 8.723 1.00 84.31 116 ARG A C 1
ATOM 898 O O . ARG A 1 116 ? -2.018 4.921 7.739 1.00 84.31 116 ARG A O 1
ATOM 905 N N . GLU A 1 117 ? -2.770 3.845 9.547 1.00 81.75 117 GLU A N 1
ATOM 906 C CA . GLU A 1 117 ? -1.943 2.651 9.330 1.00 81.75 117 GLU A CA 1
ATOM 907 C C . GLU A 1 117 ? -2.366 1.871 8.083 1.00 81.75 117 GLU A C 1
ATOM 909 O O . GLU A 1 117 ? -1.518 1.344 7.375 1.00 81.75 117 GLU A O 1
ATOM 914 N N . LEU A 1 118 ? -3.665 1.850 7.774 1.00 85.31 118 LEU A N 1
ATOM 915 C CA . LEU A 1 118 ? -4.173 1.221 6.559 1.00 85.31 118 LEU A CA 1
ATOM 916 C C . LEU A 1 118 ? -3.757 1.995 5.309 1.00 85.31 118 LEU A C 1
ATOM 918 O O . LEU A 1 118 ? -3.348 1.379 4.331 1.00 85.31 118 LEU A O 1
ATOM 922 N N . TRP A 1 119 ? -3.784 3.327 5.354 1.00 85.50 119 TRP A N 1
ATOM 923 C CA . TRP A 1 119 ? -3.289 4.177 4.267 1.00 85.50 119 TRP A CA 1
ATOM 924 C C . TRP A 1 119 ? -1.816 3.927 3.913 1.00 85.50 119 TRP A C 1
ATOM 926 O O . TRP A 1 119 ? -1.413 4.150 2.776 1.00 85.50 119 TRP A O 1
ATOM 936 N N . LEU A 1 120 ? -1.022 3.426 4.865 1.00 84.75 120 LEU A N 1
ATOM 937 C CA . LEU A 1 120 ? 0.387 3.069 4.669 1.00 84.75 120 LEU A CA 1
ATOM 938 C C . LEU A 1 120 ? 0.597 1.630 4.181 1.00 84.75 120 LEU A C 1
ATOM 940 O O . LEU A 1 120 ? 1.716 1.126 4.226 1.00 84.75 120 LEU A O 1
ATOM 944 N N . THR A 1 121 ? -0.459 0.966 3.721 1.00 85.12 121 THR A N 1
ATOM 945 C CA . THR A 1 121 ? -0.383 -0.366 3.108 1.00 85.12 121 THR A CA 1
ATOM 946 C C . THR A 1 121 ? -1.061 -0.342 1.763 1.00 85.12 121 THR A C 1
ATOM 948 O O . THR A 1 121 ? -2.016 0.408 1.575 1.00 85.12 121 THR A O 1
ATOM 951 N N . ALA A 1 122 ? -0.587 -1.142 0.811 1.00 84.69 122 ALA A N 1
ATOM 952 C CA . ALA A 1 122 ? -1.086 -1.014 -0.555 1.00 84.69 122 ALA A CA 1
ATOM 953 C C . ALA A 1 122 ? -2.575 -1.365 -0.660 1.00 84.69 122 ALA A C 1
ATOM 955 O O . ALA A 1 122 ? -3.355 -0.644 -1.276 1.00 84.69 122 ALA A O 1
ATOM 956 N N . LEU A 1 123 ? -2.983 -2.444 0.013 1.00 83.81 123 LEU A N 1
ATOM 957 C CA . LEU A 1 123 ? -4.377 -2.888 0.037 1.00 83.81 123 LEU A CA 1
ATOM 958 C C . LEU A 1 123 ? -5.270 -1.926 0.822 1.00 83.81 123 LEU A C 1
ATOM 960 O O . LEU A 1 123 ? -6.414 -1.690 0.436 1.00 83.81 123 LEU A O 1
ATOM 964 N N . GLY A 1 124 ? -4.760 -1.363 1.921 1.00 86.94 124 GLY A N 1
ATOM 965 C CA . GLY A 1 124 ? -5.488 -0.344 2.662 1.00 86.94 124 GLY A CA 1
ATOM 966 C C . GLY A 1 124 ? -5.661 0.926 1.832 1.00 86.94 124 GLY A C 1
ATOM 967 O O . GLY A 1 124 ? -6.788 1.384 1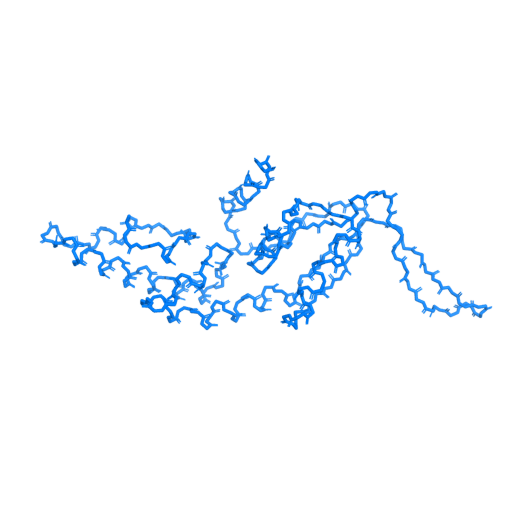.700 1.00 86.94 124 GLY A O 1
ATOM 968 N N . HIS A 1 125 ? -4.606 1.432 1.193 1.00 87.38 125 HIS A N 1
ATOM 969 C CA . HIS A 1 125 ? -4.677 2.570 0.277 1.00 87.38 125 HIS A CA 1
ATOM 970 C C . HIS A 1 125 ? -5.729 2.348 -0.821 1.00 87.38 125 HIS A C 1
ATOM 972 O O . HIS A 1 125 ? -6.642 3.154 -0.965 1.00 87.38 125 HIS A O 1
ATOM 978 N N . GLU A 1 126 ? -5.676 1.223 -1.540 1.00 86.12 126 GLU A N 1
ATOM 979 C CA . GLU A 1 126 ? -6.634 0.900 -2.608 1.00 86.12 126 GLU A CA 1
ATOM 980 C C . GLU A 1 126 ? -8.094 0.909 -2.117 1.00 86.12 126 GLU A C 1
ATOM 982 O O . GLU A 1 126 ? -8.968 1.544 -2.716 1.00 86.12 126 GLU A O 1
ATOM 987 N N . ILE A 1 127 ? -8.370 0.239 -0.993 1.00 87.38 127 ILE A N 1
ATOM 988 C CA . ILE A 1 127 ? -9.725 0.144 -0.437 1.00 87.38 127 ILE A CA 1
ATOM 989 C C . ILE A 1 127 ? -10.204 1.497 0.104 1.00 87.38 127 ILE A C 1
ATOM 991 O O . ILE A 1 127 ? -11.374 1.847 -0.069 1.00 87.38 127 ILE A O 1
ATOM 995 N N . LEU A 1 128 ? -9.331 2.260 0.761 1.00 89.06 128 LEU A N 1
ATOM 996 C CA . LEU A 1 128 ? -9.682 3.555 1.340 1.00 89.06 128 LEU A CA 1
ATOM 997 C C . LEU A 1 128 ? -9.936 4.607 0.259 1.00 89.06 128 LEU A C 1
ATOM 999 O O . LEU A 1 128 ? -10.969 5.277 0.328 1.00 89.06 128 LEU A O 1
ATOM 1003 N N . SER A 1 129 ? -9.094 4.669 -0.779 1.00 86.88 129 SER A N 1
ATOM 1004 C CA . SER A 1 129 ? -9.324 5.508 -1.960 1.00 86.88 129 SER A CA 1
ATOM 1005 C C . SER A 1 129 ? -10.640 5.151 -2.653 1.00 86.88 129 SER A C 1
ATOM 1007 O O . SER A 1 129 ? -11.442 6.030 -2.959 1.00 86.88 129 SER A O 1
ATOM 1009 N N . LYS A 1 130 ? -10.938 3.855 -2.834 1.00 86.81 130 LYS A N 1
ATOM 1010 C CA . LYS A 1 130 ? -12.189 3.391 -3.465 1.00 86.81 130 LYS A CA 1
ATOM 1011 C C . LYS A 1 130 ? -13.450 3.883 -2.747 1.00 86.81 130 LYS A C 1
ATOM 1013 O O . LYS A 1 130 ? -14.473 4.117 -3.391 1.00 86.81 130 LYS A O 1
ATOM 1018 N N . PHE A 1 131 ? -13.405 4.008 -1.422 1.00 86.12 131 PHE A N 1
ATOM 1019 C CA . PHE A 1 131 ? -14.536 4.480 -0.619 1.00 86.12 131 PHE A CA 1
ATOM 1020 C C . PHE A 1 131 ? -14.479 5.967 -0.265 1.00 86.12 131 PHE A C 1
ATOM 1022 O O . PHE A 1 131 ? -15.401 6.443 0.403 1.00 86.12 131 PHE A O 1
ATOM 1029 N N . ASN A 1 132 ? -13.446 6.682 -0.717 1.00 86.25 132 ASN A N 1
ATOM 1030 C CA . ASN A 1 132 ? -13.162 8.065 -0.350 1.00 86.25 132 ASN A CA 1
ATOM 1031 C C . ASN A 1 132 ? -13.147 8.276 1.178 1.00 86.25 132 ASN A C 1
ATOM 1033 O O . ASN A 1 132 ? -13.863 9.118 1.727 1.00 86.25 132 ASN A O 1
ATOM 1037 N N . PHE A 1 133 ? -12.414 7.421 1.895 1.00 86.38 133 PHE A N 1
ATOM 1038 C CA . PHE A 1 133 ? -12.249 7.545 3.342 1.00 86.38 133 PHE A CA 1
ATOM 1039 C C . PHE A 1 133 ? -11.001 8.348 3.683 1.00 86.38 133 PHE A C 1
ATOM 1041 O O . PHE A 1 133 ? -9.919 7.971 3.270 1.00 86.38 133 PHE A O 1
ATOM 1048 N N . GLY A 1 134 ? -11.118 9.367 4.533 1.00 85.75 134 GLY A N 1
ATOM 1049 C CA . GLY A 1 134 ? -9.952 10.080 5.062 1.00 85.75 134 GLY A CA 1
ATOM 1050 C C . GLY A 1 134 ? -9.130 9.260 6.070 1.00 85.75 134 GLY A C 1
ATOM 1051 O O . GLY A 1 134 ? -9.170 8.029 6.127 1.00 85.75 134 GLY A O 1
ATOM 1052 N N . LEU A 1 135 ? -8.392 9.950 6.942 1.00 85.31 135 LEU A N 1
ATOM 1053 C CA . LEU A 1 135 ? -7.568 9.309 7.981 1.00 85.31 135 LEU A CA 1
ATOM 1054 C C . LEU A 1 135 ? -8.378 8.698 9.133 1.00 85.31 135 LEU A C 1
ATOM 1056 O O . LEU A 1 135 ? -7.820 7.987 9.975 1.00 85.31 135 LEU A O 1
ATOM 1060 N N . ARG A 1 136 ? -9.681 8.980 9.196 1.00 85.62 136 ARG A N 1
ATOM 1061 C CA . ARG A 1 136 ? -10.577 8.517 10.253 1.00 85.62 136 ARG A CA 1
ATOM 1062 C C . ARG A 1 136 ? -11.920 8.092 9.682 1.00 85.62 136 ARG A C 1
ATOM 1064 O O . ARG A 1 136 ? -12.350 8.559 8.632 1.00 85.62 136 ARG A O 1
ATOM 1071 N N . THR A 1 137 ? -12.588 7.179 10.378 1.00 87.12 137 THR A N 1
ATOM 1072 C CA . THR A 1 137 ? -13.952 6.773 10.035 1.00 87.12 137 THR A CA 1
ATOM 1073 C C . THR A 1 137 ? -14.739 6.330 11.265 1.00 87.12 137 THR A C 1
ATOM 1075 O O . THR A 1 137 ? -14.211 6.148 12.363 1.00 87.12 137 THR A O 1
ATOM 1078 N N . THR A 1 138 ? -16.045 6.154 11.088 1.00 86.31 138 THR A N 1
ATOM 1079 C CA . THR A 1 138 ? -16.933 5.579 12.108 1.00 86.31 138 THR A CA 1
ATOM 1080 C C . THR A 1 138 ? -16.883 4.051 12.070 1.00 86.31 138 THR A C 1
ATOM 1082 O O . THR A 1 138 ? -16.561 3.469 11.038 1.00 86.31 138 THR A O 1
ATOM 1085 N N . LEU A 1 139 ? -17.316 3.367 13.136 1.00 81.81 139 LEU A N 1
ATOM 1086 C CA . LEU A 1 139 ? -17.454 1.898 13.125 1.00 81.81 139 LEU A CA 1
ATOM 1087 C C . LEU A 1 139 ? -18.339 1.383 11.972 1.00 81.81 139 LEU A C 1
ATOM 1089 O O . LEU A 1 139 ? -18.076 0.323 11.409 1.00 81.81 139 LEU A O 1
ATOM 1093 N N . LYS A 1 140 ? -19.362 2.152 11.570 1.00 84.00 140 LYS A N 1
ATOM 1094 C CA . LYS A 1 140 ? -20.204 1.820 10.407 1.00 84.00 140 LYS A CA 1
ATOM 1095 C C . LYS A 1 140 ? -19.436 1.930 9.089 1.00 84.00 140 LYS A C 1
ATOM 1097 O O . LYS A 1 140 ? -19.598 1.072 8.226 1.00 84.00 140 LYS A O 1
ATOM 1102 N N . GLY A 1 141 ? -18.624 2.977 8.933 1.00 84.44 141 GLY A N 1
ATOM 1103 C CA . GLY A 1 141 ? -17.739 3.136 7.778 1.00 84.44 141 GLY A CA 1
ATOM 1104 C C . GLY A 1 141 ? -16.699 2.021 7.726 1.00 84.44 141 GLY A C 1
ATOM 1105 O O . GLY A 1 141 ? -16.532 1.384 6.689 1.00 84.44 141 GLY A O 1
ATOM 1106 N N . PHE A 1 142 ? -16.120 1.686 8.878 1.00 86.31 142 PHE A N 1
ATOM 1107 C CA . PHE A 1 142 ? -15.195 0.571 9.016 1.00 86.31 142 PHE A CA 1
ATOM 1108 C C . PHE A 1 142 ? -15.814 -0.772 8.614 1.00 86.31 142 PHE A C 1
ATOM 1110 O O . PHE A 1 142 ? -15.162 -1.554 7.932 1.00 86.31 142 PHE A O 1
ATOM 1117 N N . GLY A 1 143 ? -17.097 -1.011 8.903 1.00 84.94 143 GLY A N 1
ATOM 1118 C CA . GLY A 1 143 ? -17.810 -2.204 8.430 1.00 84.94 143 GLY A CA 1
ATOM 1119 C C . GLY A 1 143 ? -17.793 -2.396 6.902 1.00 84.94 143 GLY A C 1
ATOM 1120 O O . GLY A 1 143 ? -17.848 -3.530 6.429 1.00 84.94 143 GLY A O 1
ATOM 1121 N N . ARG A 1 144 ? -17.662 -1.316 6.113 1.00 87.19 144 ARG A N 1
ATOM 1122 C CA . ARG A 1 144 ? -17.475 -1.400 4.649 1.00 87.19 144 ARG A CA 1
ATOM 1123 C C . ARG A 1 144 ? -16.060 -1.826 4.264 1.00 87.19 144 ARG A C 1
ATOM 1125 O O . ARG A 1 144 ? -15.885 -2.555 3.300 1.00 87.19 144 ARG A O 1
ATOM 1132 N N . ILE A 1 145 ? -15.062 -1.403 5.031 1.00 87.06 145 ILE A N 1
ATOM 1133 C CA . ILE A 1 145 ? -13.667 -1.820 4.843 1.00 87.06 145 ILE A CA 1
ATOM 1134 C C . ILE A 1 145 ? -13.539 -3.311 5.184 1.00 87.06 145 ILE A C 1
ATOM 1136 O O . ILE A 1 145 ? -12.972 -4.088 4.419 1.00 87.06 145 ILE A O 1
ATOM 1140 N N . GLN A 1 146 ? -14.158 -3.738 6.289 1.00 83.44 146 GLN A N 1
ATOM 1141 C CA . GLN A 1 146 ? -14.176 -5.139 6.711 1.00 83.44 146 GLN A CA 1
ATOM 1142 C C . GLN A 1 146 ? -14.806 -6.063 5.664 1.00 83.44 146 GLN A C 1
ATOM 1144 O O . GLN A 1 146 ? -14.340 -7.184 5.475 1.00 83.44 146 GLN A O 1
ATOM 1149 N N . SER A 1 147 ? -15.862 -5.621 4.972 1.00 85.38 147 SER A N 1
ATOM 1150 C CA . SER A 1 147 ? -16.495 -6.448 3.944 1.00 85.38 147 SER A CA 1
ATOM 1151 C C . SER A 1 147 ? -15.587 -6.675 2.732 1.00 85.38 147 SER A C 1
ATOM 1153 O O . SER A 1 147 ? -15.597 -7.780 2.194 1.00 85.38 147 SER A O 1
ATOM 1155 N N . GLU A 1 148 ? -14.759 -5.700 2.344 1.00 86.38 148 GLU A N 1
ATOM 1156 C CA . GLU A 1 148 ? -13.737 -5.898 1.307 1.00 86.38 148 GLU A CA 1
ATOM 1157 C C . GLU A 1 148 ? -12.590 -6.791 1.805 1.00 86.38 148 GLU A C 1
ATOM 1159 O O . GLU A 1 148 ? -12.208 -7.728 1.107 1.00 86.38 148 GLU A O 1
ATOM 1164 N N . PHE A 1 149 ? -12.105 -6.603 3.038 1.00 83.12 149 PHE A N 1
ATOM 1165 C CA . PHE A 1 149 ? -11.077 -7.485 3.609 1.00 83.12 149 PHE A CA 1
ATOM 1166 C C . PHE A 1 149 ? -11.529 -8.946 3.696 1.00 83.12 149 PHE A C 1
ATOM 1168 O O . PHE A 1 149 ? -10.756 -9.848 3.373 1.00 83.12 149 PHE A O 1
ATOM 1175 N N . ASN A 1 150 ? -12.793 -9.187 4.052 1.00 80.75 150 ASN A N 1
ATOM 1176 C CA . ASN A 1 150 ? -13.361 -10.532 4.102 1.00 80.75 150 ASN A CA 1
ATOM 1177 C C . ASN A 1 150 ? -13.446 -11.186 2.715 1.00 80.75 150 ASN A C 1
ATOM 1179 O O . ASN A 1 150 ? -13.200 -12.386 2.602 1.00 80.75 150 ASN A O 1
ATOM 1183 N N . LYS A 1 151 ? -13.752 -10.422 1.655 1.00 81.88 151 LYS A N 1
ATOM 1184 C CA . LYS A 1 151 ? -13.738 -10.938 0.271 1.00 81.88 151 LYS A CA 1
ATOM 1185 C C . LYS A 1 151 ? -12.338 -11.380 -0.145 1.00 81.88 151 LYS A C 1
ATOM 1187 O O . LYS A 1 151 ? -12.190 -12.419 -0.779 1.00 81.88 151 LYS A O 1
ATOM 1192 N N . SER A 1 152 ? -11.326 -10.624 0.267 1.00 71.25 152 SER A N 1
ATOM 1193 C CA . SER A 1 152 ? -9.924 -10.890 -0.057 1.00 71.25 152 SER A CA 1
ATOM 1194 C C . SER A 1 152 ? -9.230 -11.835 0.936 1.00 71.25 152 SER A C 1
ATOM 1196 O O . SER A 1 152 ? -8.024 -12.035 0.843 1.00 71.25 152 SER A O 1
ATOM 1198 N N . SER A 1 153 ? -9.967 -12.439 1.883 1.00 73.44 153 SER A N 1
ATOM 1199 C CA . SER A 1 153 ? -9.430 -13.325 2.936 1.00 73.44 153 SER A CA 1
ATOM 1200 C C . SER A 1 153 ? -8.301 -12.701 3.773 1.00 73.44 153 SER A C 1
ATOM 1202 O O . SER A 1 153 ? -7.429 -13.401 4.295 1.00 73.44 153 SER A O 1
ATOM 1204 N N . ILE A 1 154 ? -8.315 -11.376 3.916 1.00 75.19 154 ILE A N 1
ATOM 1205 C CA . ILE A 1 154 ? -7.288 -10.629 4.633 1.00 75.19 154 ILE A CA 1
ATOM 1206 C C . ILE A 1 154 ? -7.576 -10.684 6.133 1.00 75.19 154 ILE A C 1
ATOM 1208 O O . ILE A 1 154 ? -8.664 -10.336 6.592 1.00 75.19 154 ILE A O 1
ATOM 1212 N N . LYS A 1 155 ? -6.574 -11.096 6.912 1.00 73.88 155 LYS A N 1
ATOM 1213 C CA . LYS A 1 155 ? -6.625 -11.047 8.375 1.00 73.88 155 LYS A CA 1
ATOM 1214 C C . LYS A 1 155 ? -6.148 -9.678 8.847 1.00 73.88 155 LYS A C 1
ATOM 1216 O O . LYS A 1 155 ? -5.130 -9.198 8.374 1.00 73.88 155 LYS A O 1
ATOM 1221 N N . TYR A 1 156 ? -6.862 -9.089 9.796 1.00 73.81 156 TYR A N 1
ATOM 1222 C CA . TYR A 1 156 ? -6.479 -7.855 10.478 1.00 73.81 156 TYR A CA 1
ATOM 1223 C C . TYR A 1 156 ? -6.816 -7.982 11.964 1.00 73.81 156 TYR A C 1
ATOM 1225 O O . TYR A 1 156 ? -7.667 -8.791 12.349 1.00 73.81 156 TYR A O 1
ATOM 1233 N N . GLN A 1 157 ? -6.166 -7.180 12.804 1.00 73.12 157 GLN A N 1
ATOM 1234 C CA . GLN A 1 157 ? -6.478 -7.105 14.230 1.00 73.12 157 GLN A CA 1
ATOM 1235 C C . GLN A 1 157 ? -7.002 -5.715 14.571 1.00 73.12 157 GLN A C 1
ATOM 1237 O O . GLN A 1 157 ? -6.486 -4.713 14.085 1.00 73.12 157 GLN A O 1
ATOM 1242 N N . LEU A 1 158 ? -8.032 -5.642 15.413 1.00 73.19 158 LEU A N 1
ATOM 1243 C CA . LEU A 1 158 ? -8.450 -4.378 16.011 1.00 73.19 158 LEU A CA 1
ATOM 1244 C C . LEU A 1 158 ? -7.680 -4.185 17.309 1.00 73.19 158 LEU A C 1
ATOM 1246 O O . LEU A 1 158 ? -7.697 -5.058 18.176 1.00 73.19 158 LEU A O 1
ATOM 1250 N N . LYS A 1 159 ? -7.018 -3.038 17.443 1.00 77.00 159 LYS A N 1
ATOM 1251 C CA . LYS A 1 159 ? -6.264 -2.689 18.644 1.00 77.00 159 LYS A CA 1
ATOM 1252 C C . LYS A 1 159 ? -6.901 -1.490 19.315 1.00 77.00 159 LYS A C 1
ATOM 1254 O O . LYS A 1 159 ? -7.190 -0.473 18.696 1.00 77.00 159 LYS A O 1
ATOM 1259 N N . ARG A 1 160 ? -7.126 -1.597 20.616 1.00 70.38 160 ARG A N 1
ATOM 1260 C CA . ARG A 1 160 ? -7.649 -0.482 21.397 1.00 70.38 160 ARG A CA 1
ATOM 1261 C C . ARG A 1 160 ? -6.526 0.490 21.729 1.00 70.38 160 ARG A C 1
ATOM 1263 O O . ARG A 1 160 ? -5.473 0.075 22.213 1.00 70.38 160 ARG A O 1
ATOM 1270 N N . VAL A 1 161 ? -6.788 1.780 21.552 1.00 70.19 161 VAL A N 1
ATOM 1271 C CA . VAL A 1 161 ? -5.878 2.845 21.981 1.00 70.19 161 VAL A CA 1
ATOM 1272 C C . VAL A 1 161 ? -6.647 3.925 22.742 1.00 70.19 161 VAL A C 1
ATOM 1274 O O . VAL A 1 161 ? -7.783 4.252 22.402 1.00 70.19 161 VAL A O 1
ATOM 1277 N N . LYS A 1 162 ? -6.056 4.430 23.833 1.00 58.59 162 LYS A N 1
ATOM 1278 C CA . LYS A 1 162 ? -6.628 5.537 24.626 1.00 58.59 162 LYS A CA 1
ATOM 1279 C C . LYS A 1 162 ? -6.296 6.907 24.026 1.00 58.59 162 LYS A C 1
ATOM 1281 O O . LYS A 1 162 ? -7.061 7.842 24.211 1.00 58.59 162 LYS A O 1
ATOM 1286 N N . GLU A 1 163 ? -5.182 6.990 23.307 1.00 60.56 163 GLU A N 1
ATOM 1287 C CA . GLU A 1 163 ? -4.656 8.175 22.627 1.00 60.56 163 GLU A CA 1
ATOM 1288 C C . GLU A 1 163 ? -4.052 7.735 21.285 1.00 60.56 163 GLU A C 1
ATOM 1290 O O . GLU A 1 163 ? -3.762 6.548 21.107 1.00 60.56 163 GLU A O 1
ATOM 1295 N N . GLU A 1 164 ? -3.883 8.658 20.334 1.00 57.59 164 GLU A N 1
ATOM 1296 C CA . GLU A 1 164 ? -3.209 8.364 19.063 1.00 57.59 164 GLU A CA 1
ATOM 1297 C C . GLU A 1 164 ? -1.773 7.902 19.335 1.00 57.59 164 GLU A C 1
ATOM 1299 O O . GLU A 1 164 ? -0.924 8.680 19.765 1.00 57.59 164 GLU A O 1
ATOM 1304 N N . PHE A 1 165 ? -1.504 6.613 19.124 1.00 53.34 165 PHE A N 1
ATOM 1305 C CA . PHE A 1 165 ? -0.155 6.073 19.246 1.00 53.34 165 PHE A CA 1
ATOM 1306 C C . PHE A 1 165 ? 0.656 6.353 17.981 1.00 53.34 165 PHE A C 1
ATOM 1308 O O . PHE A 1 165 ? 0.136 6.336 16.865 1.00 53.34 165 PHE A O 1
ATOM 1315 N N . GLY A 1 166 ? 1.944 6.622 18.194 1.00 52.94 166 GLY A N 1
ATOM 1316 C CA . GLY A 1 166 ? 2.909 6.938 17.151 1.00 52.94 166 GLY A CA 1
ATOM 1317 C C . GLY A 1 166 ? 3.134 5.803 16.151 1.00 52.94 166 GLY A C 1
ATOM 1318 O O . GLY A 1 166 ? 2.990 4.627 16.477 1.00 52.94 166 GLY A O 1
ATOM 1319 N N . LEU A 1 167 ? 3.503 6.240 14.943 1.00 47.75 167 LEU A N 1
ATOM 1320 C CA . LEU A 1 167 ? 3.901 5.492 13.748 1.00 47.75 167 LEU A CA 1
ATOM 1321 C C . LEU A 1 167 ? 4.346 4.042 14.008 1.00 47.75 167 LEU A C 1
ATOM 1323 O O . LEU A 1 167 ? 5.378 3.802 14.637 1.00 47.75 167 LEU A O 1
ATOM 1327 N N . ILE A 1 168 ? 3.631 3.081 13.417 1.00 50.16 168 ILE A N 1
ATOM 1328 C CA . ILE A 1 168 ? 4.229 1.784 13.085 1.00 50.16 168 ILE A CA 1
ATOM 1329 C C . ILE A 1 168 ? 5.383 2.044 12.106 1.00 50.16 168 ILE A C 1
ATOM 1331 O O . ILE A 1 168 ? 5.251 2.863 11.195 1.00 50.16 168 ILE A O 1
ATOM 1335 N N . GLN A 1 169 ? 6.510 1.353 12.300 1.00 49.41 169 GLN A N 1
ATOM 1336 C CA . GLN A 1 169 ? 7.602 1.302 11.328 1.00 49.41 169 GLN A CA 1
ATOM 1337 C C . GLN A 1 169 ? 7.074 0.703 10.019 1.00 49.41 169 GLN A C 1
ATOM 1339 O O . GLN A 1 169 ? 6.972 -0.512 9.879 1.00 49.41 169 GLN A O 1
ATOM 1344 N N . SER A 1 170 ? 6.692 1.559 9.077 1.00 57.50 170 SER A N 1
ATOM 1345 C CA . SER A 1 170 ? 6.439 1.166 7.696 1.00 57.50 170 SER A CA 1
ATOM 1346 C C . SER A 1 170 ? 7.750 1.246 6.920 1.00 57.50 170 SER A C 1
ATOM 1348 O O . SER A 1 170 ? 8.472 2.229 7.074 1.00 57.50 170 SER A O 1
ATOM 1350 N N . ASN A 1 171 ? 8.019 0.300 6.018 1.00 65.25 171 ASN A N 1
ATOM 1351 C CA . ASN A 1 171 ? 9.141 0.370 5.062 1.00 65.25 171 ASN A CA 1
ATOM 1352 C C . ASN A 1 171 ? 8.938 1.454 3.974 1.00 65.25 171 ASN A C 1
ATOM 1354 O O . ASN A 1 171 ? 9.483 1.372 2.877 1.00 65.25 171 ASN A O 1
ATOM 1358 N N . VAL A 1 172 ? 8.097 2.448 4.255 1.00 70.75 172 VAL A N 1
ATOM 1359 C CA . VAL A 1 172 ? 7.735 3.553 3.371 1.00 70.75 172 VAL A CA 1
ATOM 1360 C C . VAL A 1 172 ? 8.663 4.721 3.686 1.00 70.75 172 VAL A C 1
ATOM 1362 O O . VAL A 1 172 ? 8.844 5.067 4.855 1.00 70.75 172 VAL A O 1
ATOM 1365 N N . SER A 1 173 ? 9.246 5.332 2.654 1.00 75.06 173 SER A N 1
ATOM 1366 C CA . SER A 1 173 ? 10.095 6.515 2.811 1.00 75.06 173 SER A CA 1
ATOM 1367 C C . SER A 1 173 ? 9.296 7.693 3.388 1.00 75.06 173 SER A C 1
ATOM 1369 O O . SER A 1 173 ? 8.089 7.815 3.168 1.00 75.06 173 SER A O 1
ATOM 1371 N N . GLU A 1 174 ? 9.953 8.603 4.115 1.00 77.12 174 GLU A N 1
ATOM 1372 C CA . GLU A 1 174 ? 9.288 9.800 4.661 1.00 77.12 174 GLU A CA 1
ATOM 1373 C C . GLU A 1 174 ? 8.647 10.659 3.558 1.00 77.12 174 GLU A C 1
ATOM 1375 O O . GLU A 1 174 ? 7.562 11.213 3.748 1.00 77.12 174 GLU A O 1
ATOM 1380 N N . ALA A 1 175 ? 9.286 10.719 2.385 1.00 76.50 175 ALA A N 1
ATOM 1381 C CA . ALA A 1 175 ? 8.760 11.399 1.208 1.00 76.50 175 ALA A CA 1
ATOM 1382 C C . ALA A 1 175 ? 7.443 10.767 0.730 1.00 76.50 175 ALA A C 1
ATOM 1384 O O . ALA A 1 175 ? 6.472 11.489 0.502 1.00 76.50 175 ALA A O 1
ATOM 1385 N N . MET A 1 176 ? 7.374 9.433 0.653 1.00 75.94 176 MET A N 1
ATOM 1386 C CA . MET A 1 176 ? 6.146 8.722 0.290 1.00 75.94 176 MET A CA 1
ATOM 1387 C C . MET A 1 176 ? 5.040 8.889 1.334 1.00 75.94 176 MET A C 1
ATOM 1389 O O . MET A 1 176 ? 3.890 9.109 0.960 1.00 75.94 176 MET A O 1
ATOM 1393 N N . VAL A 1 177 ? 5.362 8.852 2.632 1.00 79.75 177 VAL A N 1
ATOM 1394 C CA . VAL A 1 177 ? 4.374 9.123 3.691 1.00 79.75 177 VAL A CA 1
ATOM 1395 C C . VAL A 1 177 ? 3.794 10.528 3.529 1.00 79.75 177 VAL A C 1
ATOM 1397 O O . VAL A 1 177 ? 2.578 10.693 3.558 1.00 79.75 177 VAL A O 1
ATOM 1400 N N . SER A 1 178 ? 4.647 11.535 3.331 1.00 79.50 178 SER A N 1
ATOM 1401 C CA . SER A 1 178 ? 4.210 12.917 3.112 1.00 79.50 178 SER A CA 1
ATOM 1402 C C . SER A 1 178 ? 3.317 13.040 1.875 1.00 79.50 178 SER A C 1
ATOM 1404 O O . SER A 1 178 ? 2.258 13.662 1.937 1.00 79.50 178 SER A O 1
ATOM 1406 N N . LEU A 1 179 ? 3.693 12.383 0.773 1.00 80.69 179 LEU A N 1
ATOM 1407 C CA . LEU A 1 179 ? 2.929 12.391 -0.472 1.00 80.69 179 LEU A CA 1
ATOM 1408 C C . LEU A 1 179 ? 1.540 11.767 -0.291 1.00 80.69 179 LEU A C 1
ATOM 1410 O O . LEU A 1 179 ? 0.549 12.418 -0.618 1.00 80.69 179 LEU A O 1
ATOM 1414 N N . ILE A 1 180 ? 1.457 10.564 0.286 1.00 80.00 180 ILE A N 1
ATOM 1415 C CA . ILE A 1 180 ? 0.183 9.873 0.544 1.00 80.00 180 ILE A CA 1
ATOM 1416 C C . ILE A 1 180 ? -0.710 10.731 1.445 1.00 80.00 180 ILE A C 1
ATOM 1418 O O . ILE A 1 180 ? -1.880 10.940 1.145 1.00 80.00 180 ILE A O 1
ATOM 1422 N N . LEU A 1 181 ? -0.162 11.280 2.532 1.00 78.94 181 LEU A N 1
ATOM 1423 C CA . LEU A 1 181 ? -0.944 12.100 3.459 1.00 78.94 181 LEU A CA 1
ATOM 1424 C C . LEU A 1 181 ? -1.417 13.411 2.823 1.00 78.94 181 LEU A C 1
ATOM 1426 O O . LEU A 1 181 ? -2.559 13.805 3.038 1.00 78.94 181 LEU A O 1
ATOM 1430 N N . SER A 1 182 ? -0.585 14.049 1.998 1.00 78.19 182 SER A N 1
ATOM 1431 C CA . SER A 1 182 ? -0.961 15.280 1.296 1.00 78.19 182 SER A CA 1
ATOM 1432 C C . SER A 1 182 ? -2.098 15.076 0.289 1.00 78.19 182 SER A C 1
ATOM 1434 O O . SER A 1 182 ? -2.910 15.977 0.105 1.00 78.19 182 SER A O 1
ATOM 1436 N N . GLN A 1 183 ? -2.191 13.895 -0.334 1.00 74.50 183 GLN A N 1
ATOM 1437 C CA . GLN A 1 183 ? -3.282 13.565 -1.258 1.00 74.50 183 GLN A CA 1
ATOM 1438 C C . GLN A 1 183 ? -4.624 13.440 -0.532 1.00 74.50 183 GLN A C 1
ATOM 1440 O O . GLN A 1 183 ? -5.643 13.858 -1.066 1.00 74.50 183 GLN A O 1
ATOM 1445 N N . ILE A 1 184 ? -4.610 12.943 0.705 1.00 75.75 184 ILE A N 1
ATOM 1446 C CA . ILE A 1 184 ? -5.812 12.755 1.528 1.00 75.75 184 ILE A CA 1
ATOM 1447 C C . ILE A 1 184 ? -6.369 14.094 2.045 1.00 75.75 184 ILE A C 1
ATOM 1449 O O . ILE A 1 184 ? -7.565 14.206 2.284 1.00 75.75 184 ILE A O 1
ATOM 1453 N N . GLU A 1 185 ? -5.524 15.113 2.241 1.00 61.56 185 GLU A N 1
ATOM 1454 C CA . GLU A 1 185 ? -5.949 16.440 2.726 1.00 61.56 185 GLU A CA 1
ATOM 1455 C C . GLU A 1 185 ? -6.519 17.353 1.623 1.00 61.56 185 GLU A C 1
ATOM 1457 O O . GLU A 1 185 ? -7.087 18.403 1.931 1.00 61.56 185 GLU A O 1
ATOM 1462 N N . LEU A 1 186 ? -6.354 16.981 0.349 1.00 53.88 186 LEU A N 1
ATOM 1463 C CA . LEU A 1 186 ? -6.772 17.774 -0.813 1.00 53.88 186 LEU A CA 1
ATOM 1464 C C . LEU A 1 186 ? -8.116 17.333 -1.427 1.00 53.88 186 LEU A C 1
ATOM 1466 O O . LEU A 1 186 ? -8.623 18.045 -2.298 1.00 53.88 186 LEU A O 1
ATOM 1470 N N . GLU A 1 187 ? -8.687 16.210 -0.981 1.00 46.69 187 GLU A N 1
ATOM 1471 C CA . GLU A 1 187 ? -9.988 15.659 -1.416 1.00 46.69 187 GLU A CA 1
ATOM 1472 C C . GLU A 1 187 ? -11.119 15.934 -0.409 1.00 46.69 187 GLU A C 1
ATOM 1474 O O . GLU A 1 187 ? -12.255 16.205 -0.874 1.00 46.69 187 GLU A O 1
#

Radius of gyration: 20.88 Å; chains: 1; bounding box: 49×33×68 Å

Foldseek 3Di:
DPVVQCPPDPDDCVVQVVPDDPPDDPVRVVVSSQVVVLVVVVVVLVVLAACQGRDQVSCPPHPNVVCNVSSVVSLLVLQQEAAWEFAFDKDQDADPVRDGPDIDGDHPDFFGTFLLSLLLGNLSVVQCVVVLHARTHDPVSVVSVVVVCVVVVGDHHYDYDNDDDDDDDRSYDPVRSVVSNVVRVVD

pLDDT: mean 78.8, std 9.81, range [46.69, 90.88]